Protein AF-A0A7R9QGA0-F1 (afdb_monomer_lite)

Foldseek 3Di:
DPCQQALQSPVDHWQFLLVLLQVLQVLVVQAQDQPVPPPGDPVSRDHHDPVSSVVSLVVNLVCPLQTTPRFRHFLSVLCSCAPPRVSDPDPVSSVRSVVCQCVAFDDLQAGFRGALRCPPEPLDPDSGHDPVNSVLCGLFGWHFLVSLVSQLVRCVVVVVVVSNVVSVCSCVVPAWAAAPVPRDTWGFRTWGDDPVCSVVCVVPRNPDDTDGDPQRRYPVNPD

Radius of gyration: 19.53 Å; chains: 1; bounding box: 53×40×61 Å

Structure (mmCIF, N/CA/C/O backbone):
data_AF-A0A7R9QGA0-F1
#
_entry.id   AF-A0A7R9QGA0-F1
#
loop_
_atom_site.group_PDB
_atom_site.id
_atom_site.type_symbol
_atom_site.label_atom_id
_atom_site.label_alt_id
_atom_site.label_comp_id
_atom_site.label_asym_id
_atom_site.label_entity_id
_atom_site.label_seq_id
_atom_site.pdbx_PDB_ins_code
_atom_site.Cartn_x
_atom_site.Cartn_y
_atom_site.Cartn_z
_atom_site.occupancy
_atom_site.B_iso_or_equiv
_atom_site.auth_seq_id
_atom_site.auth_comp_id
_atom_site.auth_asym_id
_atom_site.auth_atom_id
_atom_site.pdbx_PDB_model_num
ATOM 1 N N . MET A 1 1 ? 2.727 8.062 -2.228 1.00 88.12 1 MET A N 1
ATOM 2 C CA . MET A 1 1 ? 1.391 7.426 -2.304 1.00 88.12 1 MET A CA 1
ATOM 3 C C . MET A 1 1 ? 0.295 8.227 -1.620 1.00 88.12 1 MET A C 1
ATOM 5 O O . MET A 1 1 ? -0.632 8.617 -2.302 1.00 88.12 1 MET A O 1
ATOM 9 N N . TRP A 1 2 ? 0.375 8.502 -0.315 1.00 91.75 2 TRP A N 1
ATOM 10 C CA . TRP A 1 2 ? -0.747 9.111 0.426 1.00 91.75 2 TRP A CA 1
ATOM 11 C C . TRP A 1 2 ? -0.792 10.641 0.455 1.00 91.75 2 TRP A C 1
ATOM 13 O O . TRP A 1 2 ? -1.557 11.182 1.238 1.00 91.75 2 TRP A O 1
ATOM 23 N N . GLU A 1 3 ? 0.069 11.321 -0.307 1.00 87.81 3 GLU A N 1
ATOM 24 C CA . GLU A 1 3 ? 0.158 12.797 -0.349 1.00 87.81 3 GLU A CA 1
ATOM 25 C C . GLU A 1 3 ? 0.351 13.473 1.022 1.00 87.81 3 GLU A C 1
ATOM 27 O O . GLU A 1 3 ? -0.024 14.618 1.240 1.00 87.81 3 GLU A O 1
ATOM 32 N N . ARG A 1 4 ? 0.963 12.750 1.969 1.00 85.69 4 ARG A N 1
ATOM 33 C CA . ARG A 1 4 ? 1.164 13.207 3.354 1.00 85.69 4 ARG A CA 1
ATOM 34 C C . ARG A 1 4 ? 2.624 13.296 3.793 1.00 85.69 4 ARG A C 1
ATOM 36 O O . ARG A 1 4 ? 2.904 13.663 4.925 1.00 85.69 4 ARG A O 1
ATOM 43 N N . GLY A 1 5 ? 3.576 12.937 2.929 1.00 84.56 5 GLY A N 1
ATOM 44 C CA . GLY A 1 5 ? 5.001 12.915 3.284 1.00 84.56 5 GLY A CA 1
ATOM 45 C C . GLY A 1 5 ? 5.272 11.970 4.459 1.00 84.56 5 GLY A C 1
ATOM 46 O O . GLY A 1 5 ? 5.239 10.752 4.286 1.00 84.56 5 GLY A O 1
ATOM 47 N N . SER A 1 6 ? 5.491 12.513 5.660 1.00 90.12 6 SER A N 1
ATOM 48 C CA . SER A 1 6 ? 5.715 11.757 6.902 1.00 90.12 6 SER A CA 1
ATOM 49 C C . SER A 1 6 ? 4.431 11.176 7.519 1.00 90.12 6 SER A C 1
ATOM 51 O O . SER A 1 6 ? 3.317 11.441 7.073 1.00 90.12 6 SER A O 1
ATOM 53 N N . LYS A 1 7 ? 4.561 10.353 8.567 1.00 89.31 7 LYS A N 1
ATOM 54 C CA . LYS A 1 7 ? 3.419 9.870 9.373 1.00 89.31 7 LYS A CA 1
ATOM 55 C C . LYS A 1 7 ? 2.589 11.007 9.987 1.00 89.31 7 LYS A C 1
ATOM 57 O O . LYS A 1 7 ? 1.396 10.840 10.213 1.00 89.31 7 LYS A O 1
ATOM 62 N N . TYR A 1 8 ? 3.228 12.139 10.262 1.00 89.06 8 TYR A N 1
ATOM 63 C CA . TYR A 1 8 ? 2.625 13.284 10.939 1.00 89.06 8 TYR A CA 1
ATOM 64 C C . TYR A 1 8 ? 2.068 14.326 9.966 1.00 89.06 8 TYR A C 1
ATOM 66 O O . TYR A 1 8 ? 1.372 15.238 10.392 1.00 89.06 8 TYR A O 1
ATOM 74 N N . ASN A 1 9 ? 2.369 14.210 8.669 1.00 88.06 9 ASN A N 1
ATOM 75 C CA . ASN A 1 9 ? 1.959 15.171 7.648 1.00 88.06 9 ASN A CA 1
ATOM 76 C C . ASN A 1 9 ? 2.284 16.636 7.999 1.00 88.06 9 ASN A C 1
ATOM 78 O O . ASN A 1 9 ? 1.441 17.527 7.943 1.00 88.06 9 ASN A O 1
ATOM 82 N N . THR A 1 10 ? 3.534 16.886 8.387 1.00 86.38 10 THR A N 1
ATOM 83 C CA . THR A 1 10 ? 4.041 18.216 8.774 1.00 86.38 10 THR A CA 1
ATOM 84 C C . THR A 1 10 ? 4.521 19.056 7.586 1.00 86.38 10 THR A C 1
ATOM 86 O O . THR A 1 10 ? 5.144 20.093 7.787 1.00 86.38 10 THR A O 1
ATOM 89 N N . GLY A 1 11 ? 4.308 18.596 6.349 1.00 83.56 11 GLY A N 1
ATOM 90 C CA . GLY A 1 11 ? 4.856 19.221 5.138 1.00 83.56 11 GLY A CA 1
ATOM 91 C C . GLY A 1 11 ? 6.348 18.953 4.902 1.00 83.56 11 GLY A C 1
ATOM 92 O O . GLY A 1 11 ? 6.895 19.382 3.892 1.00 83.56 11 GLY A O 1
ATOM 93 N N . THR A 1 12 ? 7.018 18.219 5.796 1.00 84.75 12 THR A N 1
ATOM 94 C CA . THR A 1 12 ? 8.415 17.808 5.610 1.00 84.75 12 THR A CA 1
ATOM 95 C C . THR A 1 12 ? 8.482 16.588 4.684 1.00 84.75 12 THR A C 1
ATOM 97 O O . THR A 1 12 ? 7.866 15.563 5.007 1.00 84.75 12 THR A O 1
ATOM 100 N N . PRO A 1 13 ? 9.223 16.656 3.561 1.00 86.00 13 PRO A N 1
ATOM 101 C CA . PRO A 1 13 ? 9.437 15.503 2.697 1.00 86.00 13 PRO A CA 1
ATOM 102 C C . PRO A 1 13 ? 10.131 14.366 3.447 1.00 86.00 13 PRO A C 1
ATOM 104 O O . PRO A 1 13 ? 10.998 14.592 4.291 1.00 86.00 13 PRO A O 1
ATOM 107 N N . GLU A 1 14 ? 9.766 13.133 3.116 1.00 91.25 14 GLU A N 1
ATOM 108 C CA . GLU A 1 14 ? 10.361 11.933 3.690 1.00 91.25 14 GLU A CA 1
ATOM 109 C C . GLU A 1 14 ? 10.714 10.956 2.569 1.00 91.25 14 GLU A C 1
ATOM 111 O O . GLU A 1 14 ? 10.009 10.859 1.565 1.00 91.25 14 GLU A O 1
ATOM 116 N N . ILE A 1 15 ? 11.806 10.215 2.749 1.00 93.56 15 ILE A N 1
ATOM 117 C CA . ILE A 1 15 ? 12.160 9.131 1.843 1.00 93.56 15 ILE A CA 1
ATOM 118 C C . ILE A 1 15 ? 11.232 7.940 2.106 1.00 93.56 15 ILE A C 1
ATOM 120 O O . ILE A 1 15 ? 11.265 7.324 3.173 1.00 93.56 15 ILE A O 1
ATOM 124 N N . ASN A 1 16 ? 10.412 7.628 1.106 1.00 96.12 16 ASN A N 1
ATOM 125 C CA . ASN A 1 16 ? 9.446 6.540 1.120 1.00 96.12 16 ASN A CA 1
ATOM 126 C C . ASN A 1 16 ? 9.904 5.412 0.192 1.00 96.12 16 ASN A C 1
ATOM 128 O O . ASN A 1 16 ? 10.151 5.647 -0.993 1.00 96.12 16 ASN A O 1
ATOM 132 N N . ALA A 1 17 ? 9.970 4.188 0.714 1.00 97.56 17 ALA A N 1
ATOM 133 C CA . ALA A 1 17 ? 10.292 2.997 -0.060 1.00 97.56 17 ALA A CA 1
ATOM 134 C C . ALA A 1 17 ? 9.290 2.799 -1.203 1.00 97.56 17 ALA A C 1
ATOM 136 O O . ALA A 1 17 ? 9.712 2.523 -2.322 1.00 97.56 17 ALA A O 1
ATOM 137 N N . SER A 1 18 ? 7.993 3.034 -0.966 1.00 97.06 18 SER A N 1
ATOM 138 C CA . SER A 1 18 ? 6.983 2.975 -2.028 1.00 97.06 18 SER A CA 1
ATOM 139 C C . SER A 1 18 ? 7.277 3.925 -3.198 1.00 97.06 18 SER A C 1
ATOM 141 O O . SER A 1 18 ? 7.248 3.506 -4.355 1.00 97.06 18 SER A O 1
ATOM 143 N N . SER A 1 19 ? 7.643 5.180 -2.913 1.00 96.31 19 SER A N 1
ATOM 144 C CA . SER A 1 19 ? 7.980 6.180 -3.935 1.00 96.31 19 SER A CA 1
ATOM 145 C C . SER A 1 19 ? 9.269 5.833 -4.688 1.00 96.31 19 SER A C 1
ATOM 147 O O . SER A 1 19 ? 9.293 5.895 -5.917 1.00 96.31 19 SER A O 1
ATOM 149 N N . ILE A 1 20 ? 10.332 5.438 -3.974 1.00 97.12 20 ILE A N 1
ATOM 150 C CA . ILE A 1 20 ? 11.609 5.064 -4.604 1.00 97.12 20 ILE A CA 1
ATOM 151 C C . ILE A 1 20 ? 11.446 3.800 -5.445 1.00 97.12 20 ILE A C 1
ATOM 153 O O . ILE A 1 20 ? 11.935 3.760 -6.569 1.00 97.12 20 ILE A O 1
ATOM 157 N N . GLY A 1 21 ? 10.745 2.784 -4.940 1.00 97.69 21 GLY A N 1
ATOM 158 C CA . GLY A 1 21 ? 10.526 1.539 -5.668 1.00 97.69 21 GLY A CA 1
ATOM 159 C C . GLY A 1 21 ? 9.726 1.753 -6.954 1.00 97.69 21 GLY A C 1
ATOM 160 O O . GLY A 1 21 ? 10.096 1.216 -7.998 1.00 97.69 21 GLY A O 1
ATOM 161 N N . MET A 1 22 ? 8.688 2.597 -6.926 1.00 97.50 22 MET A N 1
ATOM 162 C CA . MET A 1 22 ? 7.948 2.972 -8.140 1.00 97.50 22 MET A CA 1
ATOM 163 C C . MET A 1 22 ? 8.832 3.723 -9.140 1.00 97.50 22 MET A C 1
ATOM 165 O O . MET A 1 22 ? 8.844 3.370 -10.316 1.00 97.50 22 MET A O 1
ATOM 169 N N . ALA A 1 23 ? 9.617 4.704 -8.681 1.00 96.62 23 ALA A N 1
ATOM 170 C CA . ALA A 1 23 ? 10.544 5.434 -9.544 1.00 96.62 23 ALA A CA 1
ATOM 171 C C . ALA A 1 23 ? 11.606 4.504 -10.154 1.00 96.62 23 ALA A C 1
ATOM 173 O O . ALA A 1 23 ? 11.835 4.542 -11.358 1.00 96.62 23 ALA A O 1
ATOM 174 N N . LYS A 1 24 ? 12.199 3.612 -9.349 1.00 97.25 24 LYS A N 1
ATOM 175 C CA . LYS A 1 24 ? 13.145 2.577 -9.794 1.00 97.25 24 LYS A CA 1
ATOM 176 C C . LYS A 1 24 ? 12.538 1.695 -10.885 1.00 97.25 24 LYS A C 1
ATOM 178 O O . LYS A 1 24 ? 13.179 1.478 -11.905 1.00 97.25 24 LYS A O 1
ATOM 183 N N . SER A 1 25 ? 11.296 1.253 -10.704 1.00 97.44 25 SER A N 1
ATOM 184 C CA . SER A 1 25 ? 10.595 0.405 -11.679 1.00 97.44 25 SER A CA 1
ATOM 185 C C . SER A 1 25 ? 10.263 1.157 -12.971 1.00 97.44 25 SER A C 1
ATOM 187 O O . SER A 1 25 ? 10.382 0.606 -14.059 1.00 97.44 25 SER A O 1
ATOM 189 N N . ALA A 1 26 ? 9.891 2.438 -12.875 1.00 96.69 26 ALA A N 1
ATOM 190 C CA . ALA A 1 26 ? 9.648 3.282 -14.044 1.00 96.69 26 ALA A CA 1
ATOM 191 C C . ALA A 1 26 ? 10.933 3.521 -14.855 1.00 96.69 26 ALA A C 1
ATOM 193 O O . ALA A 1 26 ? 10.907 3.448 -16.081 1.00 96.69 26 ALA A O 1
ATOM 194 N N . LEU A 1 27 ? 12.057 3.752 -14.167 1.00 96.31 27 LEU A N 1
ATOM 195 C CA . LEU A 1 27 ? 13.385 3.843 -14.774 1.00 96.31 27 LEU A CA 1
ATOM 196 C C . LEU A 1 27 ? 13.766 2.545 -15.504 1.00 96.31 27 LEU A C 1
ATOM 198 O O . LEU A 1 27 ? 14.284 2.601 -16.614 1.00 96.31 27 LEU A O 1
ATOM 202 N N . GLU A 1 28 ? 13.474 1.379 -14.922 1.00 95.06 28 GLU A N 1
ATOM 203 C CA . GLU A 1 28 ? 13.684 0.088 -15.594 1.00 95.06 28 GLU A CA 1
ATOM 204 C C . GLU A 1 28 ? 12.806 -0.070 -16.832 1.00 95.06 28 GLU A C 1
ATOM 206 O O . GLU A 1 28 ? 13.300 -0.461 -17.885 1.00 95.06 28 GLU A O 1
ATOM 211 N N . ALA A 1 29 ? 11.516 0.250 -16.718 1.00 95.25 29 ALA A N 1
ATOM 212 C CA . ALA A 1 29 ? 10.546 0.040 -17.786 1.00 95.25 29 ALA A CA 1
ATOM 213 C C . ALA A 1 29 ? 10.775 0.953 -19.000 1.00 95.25 29 ALA A C 1
ATOM 215 O O . ALA A 1 29 ? 10.520 0.548 -20.132 1.00 95.25 29 ALA A O 1
ATOM 216 N N . ILE A 1 30 ? 11.226 2.191 -18.776 1.00 95.12 30 ILE A N 1
ATOM 217 C CA . ILE A 1 30 ? 11.417 3.171 -19.853 1.00 95.12 30 ILE A CA 1
ATOM 218 C C . ILE A 1 30 ? 12.774 3.033 -20.552 1.00 95.12 30 ILE A C 1
ATOM 220 O O . ILE A 1 30 ? 12.939 3.527 -21.666 1.00 95.12 30 ILE A O 1
ATOM 224 N N . ASN A 1 31 ? 13.749 2.374 -19.922 1.00 95.75 31 ASN A N 1
ATOM 225 C CA . ASN A 1 31 ? 15.079 2.221 -20.493 1.00 95.75 31 ASN A CA 1
ATOM 226 C C . ASN A 1 31 ? 15.041 1.341 -21.753 1.00 95.75 31 ASN A C 1
ATOM 228 O O . ASN A 1 31 ? 14.639 0.182 -21.707 1.00 95.75 31 ASN A O 1
ATOM 232 N N . GLY A 1 32 ? 15.478 1.893 -22.884 1.00 94.25 32 GLY A N 1
ATOM 233 C CA . GLY A 1 32 ? 15.385 1.246 -24.192 1.00 94.25 32 GLY A CA 1
ATOM 234 C C . GLY A 1 32 ? 14.006 1.362 -24.851 1.00 94.25 32 GLY A C 1
ATOM 235 O O . GLY A 1 32 ? 13.803 0.798 -25.926 1.00 94.25 32 GLY A O 1
ATOM 236 N N . CYS A 1 33 ? 13.060 2.098 -24.255 1.00 94.50 33 CYS A N 1
ATOM 237 C CA . CYS A 1 33 ? 11.747 2.327 -24.849 1.00 94.50 33 CYS A CA 1
ATOM 238 C C . CYS A 1 33 ? 11.852 3.311 -26.023 1.00 94.50 33 CYS A C 1
ATOM 240 O O . CYS A 1 33 ? 12.280 4.456 -25.852 1.00 94.50 33 CYS A O 1
ATOM 242 N N . ASN A 1 34 ? 11.442 2.867 -27.215 1.00 94.56 34 ASN A N 1
ATOM 243 C CA . ASN A 1 34 ? 11.319 3.722 -28.391 1.00 94.56 34 ASN A CA 1
ATOM 244 C C . ASN A 1 34 ? 9.913 4.332 -28.454 1.00 94.56 34 ASN A C 1
ATOM 246 O O . ASN A 1 34 ? 8.936 3.624 -28.706 1.00 94.56 34 ASN A O 1
ATOM 250 N N . LEU A 1 35 ? 9.823 5.653 -28.285 1.00 93.50 35 LEU A N 1
ATOM 251 C CA . LEU A 1 35 ? 8.553 6.384 -28.194 1.00 93.50 35 LEU A CA 1
ATOM 252 C C . LEU A 1 35 ? 7.659 6.264 -29.438 1.00 93.50 35 LEU A C 1
ATOM 254 O O . LEU A 1 35 ? 6.447 6.439 -29.335 1.00 93.50 35 LEU A O 1
ATOM 258 N N . PHE A 1 36 ? 8.237 5.957 -30.603 1.00 94.31 36 PHE A N 1
ATOM 259 C CA . PHE A 1 36 ? 7.499 5.795 -31.862 1.00 94.31 36 PHE A CA 1
ATOM 260 C C . PHE A 1 36 ? 7.504 4.349 -32.381 1.00 94.31 36 PHE A C 1
ATOM 262 O O . PHE A 1 36 ? 7.140 4.107 -33.536 1.00 94.31 36 PHE A O 1
ATOM 269 N N . GLY A 1 37 ? 7.911 3.383 -31.547 1.00 91.06 37 GLY A N 1
ATOM 270 C CA . GLY A 1 37 ? 7.979 1.968 -31.912 1.00 91.06 37 GLY A CA 1
ATOM 271 C C . GLY A 1 37 ? 8.804 1.742 -33.181 1.00 91.06 37 GLY A C 1
ATOM 272 O O . GLY A 1 37 ? 9.899 2.280 -33.325 1.00 91.06 37 GLY A O 1
ATOM 273 N N . GLU A 1 38 ? 8.251 0.988 -34.130 1.00 88.31 38 GLU A N 1
ATOM 274 C CA . GLU A 1 38 ? 8.907 0.657 -35.406 1.00 88.31 38 GLU A CA 1
ATOM 275 C C . GLU A 1 38 ? 9.193 1.875 -36.298 1.00 88.31 38 GLU A C 1
ATOM 277 O O . GLU A 1 38 ? 10.069 1.819 -37.156 1.00 88.31 38 GLU A O 1
ATOM 282 N N . LYS A 1 39 ? 8.470 2.987 -36.106 1.00 91.88 39 LYS A N 1
ATOM 283 C CA . LYS A 1 39 ? 8.666 4.229 -36.874 1.00 91.88 39 LYS A CA 1
ATOM 284 C C . LYS A 1 39 ? 9.686 5.169 -36.232 1.00 91.88 39 LYS A C 1
ATOM 286 O O . LYS A 1 39 ? 9.964 6.233 -36.784 1.00 91.88 39 LYS A O 1
ATOM 291 N N . GLY A 1 40 ? 10.188 4.823 -35.050 1.00 89.94 40 GLY A N 1
ATOM 292 C CA . GLY A 1 40 ? 11.150 5.636 -34.326 1.00 89.94 40 GLY A CA 1
ATOM 293 C C . GLY A 1 40 ? 12.575 5.450 -34.820 1.00 89.94 40 GLY A C 1
ATOM 294 O O . GLY A 1 40 ? 12.928 4.436 -35.414 1.00 89.94 40 GLY A O 1
ATOM 295 N N . ALA A 1 41 ? 13.409 6.432 -34.515 1.00 91.81 41 ALA A N 1
ATOM 296 C CA . ALA A 1 41 ? 14.832 6.411 -34.812 1.00 91.81 41 ALA A CA 1
ATOM 297 C C . ALA A 1 41 ? 15.645 6.317 -33.514 1.00 91.81 41 ALA A C 1
ATOM 299 O O . ALA A 1 41 ? 15.097 6.342 -32.414 1.00 91.81 41 ALA A O 1
ATOM 300 N N . SER A 1 42 ? 16.972 6.240 -33.615 1.00 90.88 42 SER A N 1
ATOM 301 C CA . SER A 1 42 ? 17.846 6.127 -32.437 1.00 90.88 42 SER A CA 1
ATOM 302 C C . SER A 1 42 ? 17.668 7.273 -31.429 1.00 90.88 42 SER A C 1
ATOM 304 O O . SER A 1 42 ? 17.795 7.052 -30.230 1.00 90.88 42 SER A O 1
ATOM 306 N N . TRP A 1 43 ? 17.315 8.478 -31.888 1.00 91.12 43 TRP A N 1
ATOM 307 C CA . TRP A 1 43 ? 17.082 9.644 -31.026 1.00 91.12 43 TRP A CA 1
ATOM 308 C C . TRP A 1 43 ? 15.714 9.658 -30.328 1.00 91.12 43 TRP A C 1
ATOM 310 O O . TRP A 1 43 ? 15.481 10.523 -29.489 1.00 91.12 43 TRP A O 1
ATOM 320 N N . SER A 1 44 ? 14.801 8.737 -30.660 1.00 94.56 44 SER A N 1
ATOM 321 C CA . SER A 1 44 ? 13.517 8.578 -29.959 1.00 94.56 44 SER A CA 1
ATOM 322 C C . SER A 1 44 ? 13.531 7.465 -28.910 1.00 94.56 44 SER A C 1
ATOM 324 O O . SER A 1 44 ? 12.480 7.136 -28.357 1.00 94.56 44 SER A O 1
ATOM 326 N N . VAL A 1 45 ? 14.704 6.883 -28.641 1.00 95.19 45 VAL A N 1
ATOM 327 C CA . VAL A 1 45 ? 14.908 5.887 -27.587 1.00 95.19 45 VAL A CA 1
ATOM 328 C C . VAL A 1 45 ? 15.290 6.590 -26.291 1.00 95.19 45 VAL A C 1
ATOM 330 O O . VAL A 1 45 ? 16.241 7.371 -26.253 1.00 95.19 45 VAL A O 1
ATOM 333 N N . ILE A 1 46 ? 14.559 6.299 -25.216 1.00 95.50 46 ILE A N 1
ATOM 334 C CA . ILE A 1 46 ? 14.898 6.798 -23.884 1.00 95.50 46 ILE A CA 1
ATOM 335 C C . ILE A 1 46 ? 15.942 5.875 -23.262 1.00 95.50 46 ILE A C 1
ATOM 337 O O . ILE A 1 46 ? 15.712 4.678 -23.103 1.00 95.50 46 ILE A O 1
ATOM 341 N N . TYR A 1 47 ? 17.073 6.452 -22.864 1.00 95.25 47 TYR A N 1
ATOM 342 C CA . TYR A 1 47 ? 18.084 5.779 -22.058 1.00 95.25 47 TYR A CA 1
ATOM 343 C C . TYR A 1 47 ? 18.121 6.389 -20.668 1.00 95.25 47 TYR A C 1
ATOM 345 O O . TYR A 1 47 ? 18.046 7.608 -20.502 1.00 95.25 47 TYR A O 1
ATOM 353 N N . VAL A 1 48 ? 18.225 5.523 -19.670 1.00 95.69 48 VAL A N 1
ATOM 354 C CA . VAL A 1 48 ? 18.246 5.917 -18.266 1.00 95.69 48 VAL A CA 1
ATOM 355 C C . VAL A 1 48 ? 19.669 5.891 -17.722 1.00 95.69 48 VAL A C 1
ATOM 357 O O . VAL A 1 48 ? 20.465 5.021 -18.068 1.00 95.69 48 VAL A O 1
ATOM 360 N N . ASP A 1 49 ? 19.964 6.832 -16.824 1.00 95.69 49 ASP A N 1
ATOM 361 C CA . ASP A 1 49 ? 21.178 6.819 -16.014 1.00 95.69 49 ASP A CA 1
ATOM 362 C C . ASP A 1 49 ? 21.208 5.581 -15.095 1.00 95.69 49 ASP A C 1
ATOM 364 O O . ASP A 1 49 ? 20.430 5.453 -14.141 1.00 95.69 49 ASP A O 1
ATOM 368 N N . ILE A 1 50 ? 22.135 4.671 -15.394 1.00 93.81 50 ILE A N 1
ATOM 369 C CA . ILE A 1 50 ? 22.334 3.415 -14.666 1.00 93.81 50 ILE A CA 1
ATOM 370 C C . ILE A 1 50 ? 22.726 3.688 -13.207 1.00 93.81 50 ILE A C 1
ATOM 372 O O . ILE A 1 50 ? 22.306 2.950 -12.312 1.00 93.81 50 ILE A O 1
ATOM 376 N N . ASP A 1 51 ? 23.447 4.776 -12.928 1.00 95.44 51 ASP A N 1
ATOM 377 C CA . ASP A 1 51 ? 23.843 5.125 -11.565 1.00 95.44 51 ASP A CA 1
ATOM 378 C C . ASP A 1 51 ? 22.642 5.616 -10.748 1.00 95.44 51 ASP A C 1
ATOM 380 O O . ASP A 1 51 ? 22.518 5.317 -9.556 1.00 95.44 51 ASP A O 1
ATOM 384 N N . ALA A 1 52 ? 21.709 6.345 -11.368 1.00 93.25 52 ALA A N 1
ATOM 385 C CA . ALA A 1 52 ? 20.447 6.716 -10.728 1.00 93.25 52 ALA A CA 1
ATOM 386 C C . ALA A 1 52 ? 19.590 5.481 -10.404 1.00 93.25 52 ALA A C 1
ATOM 388 O O . ALA A 1 52 ? 19.070 5.364 -9.290 1.00 93.25 52 ALA A O 1
ATOM 389 N N . HIS A 1 53 ? 19.487 4.534 -11.340 1.00 95.06 53 HIS A N 1
ATOM 390 C CA . HIS A 1 53 ? 18.789 3.265 -11.124 1.00 95.06 53 HIS A CA 1
ATOM 391 C C . HIS A 1 53 ? 19.411 2.447 -9.982 1.00 95.06 53 HIS A C 1
ATOM 393 O O . HIS A 1 53 ? 18.705 2.057 -9.046 1.00 95.06 53 HIS A O 1
ATOM 399 N N . SER A 1 54 ? 20.732 2.259 -10.009 1.00 95.44 54 SER A N 1
ATOM 400 C CA . SER A 1 54 ? 21.476 1.476 -9.017 1.00 95.44 54 SER A CA 1
ATOM 401 C C . SER A 1 54 ? 21.373 2.075 -7.608 1.00 95.44 54 SER A C 1
ATOM 403 O O . SER A 1 54 ? 21.113 1.361 -6.631 1.00 95.44 54 SER A O 1
ATOM 405 N N . ARG A 1 55 ? 21.476 3.408 -7.488 1.00 96.62 55 ARG A N 1
ATOM 406 C CA . ARG A 1 55 ? 21.252 4.118 -6.216 1.00 96.62 55 ARG A CA 1
ATOM 407 C C . ARG A 1 55 ? 19.835 3.909 -5.686 1.00 96.62 55 ARG A C 1
ATOM 409 O O . ARG A 1 55 ? 19.678 3.567 -4.514 1.00 96.62 55 ARG A O 1
ATOM 416 N N . ASN 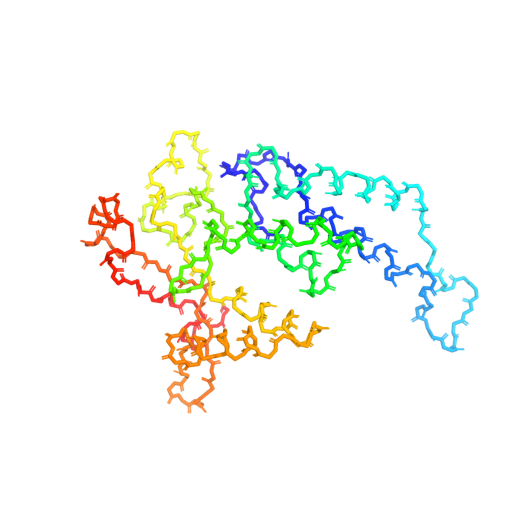A 1 56 ? 18.814 4.065 -6.532 1.00 96.88 56 ASN A N 1
ATOM 417 C CA . ASN A 1 56 ? 17.421 3.866 -6.126 1.00 96.88 56 ASN A CA 1
ATOM 418 C C . ASN A 1 56 ? 17.157 2.426 -5.679 1.00 96.88 56 ASN A C 1
ATOM 420 O O . ASN A 1 56 ? 16.508 2.222 -4.654 1.00 96.88 56 ASN A O 1
ATOM 424 N N . ARG A 1 57 ? 17.701 1.433 -6.395 1.00 96.94 57 ARG A N 1
ATOM 425 C CA . ARG A 1 57 ? 17.621 0.023 -5.997 1.00 96.94 57 ARG A CA 1
ATOM 426 C C . ARG A 1 57 ? 18.231 -0.198 -4.614 1.00 96.94 57 ARG A C 1
ATOM 428 O O . ARG A 1 57 ? 17.578 -0.777 -3.751 1.00 96.94 57 ARG A O 1
ATOM 435 N N . SER A 1 58 ? 19.441 0.312 -4.395 1.00 96.81 58 SER A N 1
ATOM 436 C CA . SER A 1 58 ? 20.183 0.127 -3.143 1.00 96.81 58 SER A CA 1
ATOM 437 C C . SER A 1 58 ? 19.443 0.735 -1.946 1.00 96.81 58 SER A C 1
ATOM 439 O O . SER A 1 58 ? 19.292 0.091 -0.907 1.00 96.81 58 SER A O 1
ATOM 441 N N . ILE A 1 59 ? 18.923 1.959 -2.099 1.00 96.81 59 ILE A N 1
ATOM 442 C CA . ILE A 1 59 ? 18.120 2.627 -1.064 1.00 96.81 59 ILE A CA 1
ATOM 443 C C . ILE A 1 59 ? 16.813 1.864 -0.815 1.00 96.81 59 ILE A C 1
ATOM 445 O O . ILE A 1 59 ? 16.453 1.634 0.337 1.00 96.81 59 ILE A O 1
ATOM 449 N N . PHE A 1 60 ? 16.109 1.458 -1.873 1.00 97.81 60 PHE A N 1
ATOM 450 C CA . PHE A 1 60 ? 14.844 0.735 -1.760 1.00 97.81 60 PHE A CA 1
ATOM 451 C C . PHE A 1 60 ? 15.003 -0.599 -1.022 1.00 97.81 60 PHE A C 1
ATOM 453 O O . PHE A 1 60 ? 14.291 -0.846 -0.049 1.00 97.81 60 PHE A O 1
ATOM 460 N N . GLU A 1 61 ? 15.966 -1.427 -1.430 1.00 96.44 61 GLU A N 1
ATOM 461 C CA . GLU A 1 61 ? 16.225 -2.731 -0.810 1.00 96.44 61 GLU A CA 1
ATOM 462 C C . GLU A 1 61 ? 16.693 -2.586 0.648 1.00 96.44 61 GLU A C 1
ATOM 464 O O . GLU A 1 61 ? 16.287 -3.378 1.494 1.00 96.44 61 GLU A O 1
ATOM 469 N N . THR A 1 62 ? 17.448 -1.527 0.975 1.00 96.44 62 THR A N 1
ATOM 470 C CA . THR A 1 62 ? 17.850 -1.209 2.361 1.00 96.44 62 THR A CA 1
ATOM 471 C C . THR A 1 62 ? 16.665 -0.791 3.236 1.00 96.44 62 THR A C 1
ATOM 473 O O . THR A 1 62 ? 16.669 -1.013 4.449 1.00 96.44 62 THR A O 1
ATOM 476 N N . LEU A 1 63 ? 15.647 -0.148 2.656 1.00 97.00 63 LEU A N 1
ATOM 477 C CA . LEU A 1 63 ? 14.464 0.254 3.408 1.00 97.00 63 LEU A CA 1
ATOM 478 C C . LEU A 1 63 ? 13.559 -0.934 3.722 1.00 97.00 63 LEU A C 1
ATOM 480 O O . LEU A 1 63 ? 13.007 -0.974 4.819 1.00 97.00 63 LEU A O 1
ATOM 484 N N . LEU A 1 64 ? 13.395 -1.893 2.810 1.00 97.56 64 LEU A N 1
ATOM 485 C CA . LEU A 1 64 ? 12.482 -3.017 3.015 1.00 97.56 64 LEU A CA 1
ATOM 486 C C . LEU A 1 64 ? 12.838 -3.843 4.269 1.00 97.56 64 LEU A C 1
ATOM 488 O O . LEU A 1 64 ? 14.009 -4.074 4.557 1.00 97.56 64 LEU A O 1
ATOM 492 N N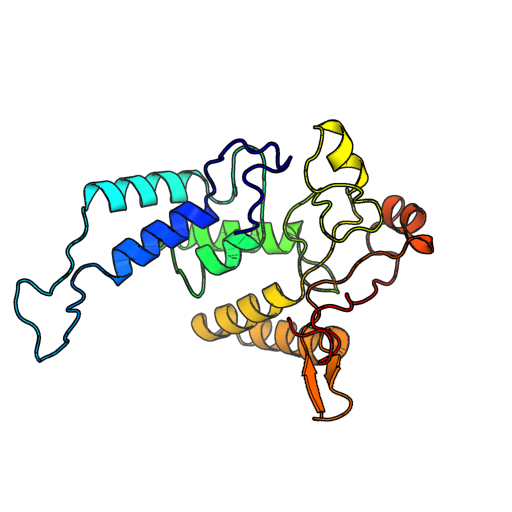 . PRO A 1 65 ? 11.838 -4.313 5.044 1.00 96.69 65 PRO A N 1
ATOM 493 C CA . PRO A 1 65 ? 10.388 -4.220 4.825 1.00 96.69 65 PRO A CA 1
ATOM 494 C C . PRO A 1 65 ? 9.753 -2.968 5.472 1.00 96.69 65 PRO A C 1
ATOM 496 O O . PRO A 1 65 ? 8.600 -3.001 5.922 1.00 96.69 65 PRO A O 1
ATOM 499 N N . ARG A 1 66 ? 10.531 -1.894 5.646 1.00 96.81 66 ARG A N 1
ATOM 500 C CA . ARG A 1 66 ? 10.086 -0.616 6.201 1.00 96.81 66 ARG A CA 1
ATOM 501 C C . ARG A 1 66 ? 9.682 0.357 5.100 1.00 96.81 66 ARG A C 1
ATOM 503 O O . ARG A 1 66 ? 10.314 0.406 4.054 1.00 96.81 66 ARG A O 1
ATOM 510 N N . GLU A 1 67 ? 8.651 1.159 5.360 1.00 96.44 67 GLU A N 1
ATOM 511 C CA . GLU A 1 67 ? 8.224 2.189 4.408 1.00 96.44 67 GLU A CA 1
ATOM 512 C C . GLU A 1 67 ? 9.092 3.450 4.494 1.00 96.44 67 GLU A C 1
ATOM 514 O O . GLU A 1 67 ? 9.513 3.982 3.473 1.00 96.44 67 GLU A O 1
ATOM 519 N N . SER A 1 68 ? 9.359 3.961 5.697 1.00 94.88 68 SER A N 1
ATOM 520 C CA . SER A 1 68 ? 10.155 5.181 5.882 1.00 94.88 68 SER A CA 1
ATOM 521 C C . SER A 1 68 ? 10.675 5.327 7.314 1.00 94.88 68 SER A C 1
ATOM 523 O O . SER A 1 68 ? 10.459 4.458 8.160 1.00 94.88 68 SER A O 1
ATOM 525 N N . SER A 1 69 ? 11.358 6.435 7.626 1.00 92.56 69 SER A N 1
ATOM 526 C CA . SER A 1 69 ? 11.791 6.738 8.999 1.00 92.56 69 SER A CA 1
ATOM 527 C C . SER A 1 69 ? 10.637 6.784 10.004 1.00 92.56 69 SER A C 1
ATOM 529 O O . SER A 1 69 ? 10.772 6.256 11.106 1.00 92.56 69 SER A O 1
ATOM 531 N N . SER A 1 70 ? 9.501 7.374 9.629 1.00 90.44 70 SER A N 1
ATOM 532 C CA . SER A 1 70 ? 8.336 7.556 10.500 1.00 90.44 70 SER A CA 1
ATOM 533 C C . SER A 1 70 ? 7.270 6.464 10.345 1.00 90.44 70 SER A C 1
ATOM 535 O O . SER A 1 70 ? 6.463 6.267 11.260 1.00 90.44 70 SER A O 1
ATOM 537 N N . LYS A 1 71 ? 7.262 5.721 9.227 1.00 90.81 71 LYS A N 1
ATOM 538 C CA . LYS A 1 71 ? 6.311 4.630 8.959 1.00 90.81 71 LYS A CA 1
ATOM 539 C C . LYS A 1 71 ? 7.013 3.274 8.961 1.00 90.81 71 LYS A C 1
ATOM 541 O O . LYS A 1 71 ? 7.813 2.966 8.083 1.00 90.81 71 LYS A O 1
ATOM 546 N N . ASN A 1 72 ? 6.680 2.432 9.943 1.00 90.88 72 ASN A N 1
ATOM 547 C CA . ASN A 1 72 ? 7.300 1.112 10.072 1.00 90.88 72 ASN A CA 1
ATOM 548 C C . ASN A 1 72 ? 6.863 0.145 8.959 1.00 90.88 72 ASN A C 1
ATOM 550 O O . ASN A 1 72 ? 7.703 -0.442 8.303 1.00 90.88 72 ASN A O 1
ATOM 554 N N . THR A 1 73 ? 5.567 -0.030 8.723 1.00 95.81 73 THR A N 1
ATOM 555 C CA . THR A 1 73 ? 5.047 -0.812 7.591 1.00 95.81 73 THR A CA 1
ATOM 556 C C . THR A 1 73 ? 3.835 -0.090 7.044 1.00 95.81 73 THR A C 1
ATOM 558 O O . THR A 1 73 ? 3.056 0.464 7.823 1.00 95.81 73 THR A O 1
ATOM 561 N N . ASP A 1 74 ? 3.716 -0.090 5.723 1.00 97.69 74 ASP A N 1
ATOM 562 C CA . ASP A 1 74 ? 2.645 0.554 4.977 1.00 97.69 74 ASP A CA 1
ATOM 563 C C . ASP A 1 74 ? 2.151 -0.405 3.891 1.00 97.69 74 ASP A C 1
ATOM 565 O O . ASP A 1 74 ? 2.946 -1.126 3.284 1.00 97.69 74 ASP A O 1
ATOM 569 N N . SER A 1 75 ? 0.845 -0.429 3.652 1.00 98.06 75 SER A N 1
ATOM 570 C CA . SER A 1 75 ? 0.232 -1.224 2.592 1.00 98.06 75 SER A CA 1
ATOM 571 C C . SER A 1 75 ? 0.628 -0.724 1.200 1.00 98.06 75 SER A C 1
ATOM 573 O O . SER A 1 75 ? 0.589 -1.507 0.253 1.00 98.06 75 SER A O 1
ATOM 575 N N . SER A 1 76 ? 1.090 0.527 1.062 1.00 97.38 76 SER A N 1
ATOM 576 C CA . SER A 1 76 ? 1.666 1.070 -0.178 1.00 97.38 76 SER A CA 1
ATOM 577 C C . SER A 1 76 ? 2.843 0.251 -0.711 1.00 97.38 76 SER A C 1
ATOM 579 O O . SER A 1 76 ? 3.075 0.248 -1.916 1.00 97.38 76 SER A O 1
ATOM 581 N N . LEU A 1 77 ? 3.546 -0.483 0.156 1.00 98.25 77 LEU A N 1
ATOM 582 C CA . LEU A 1 77 ? 4.630 -1.378 -0.234 1.00 98.25 77 LEU A CA 1
ATOM 583 C C . LEU A 1 77 ? 4.143 -2.543 -1.103 1.00 98.25 77 LEU A C 1
ATOM 585 O O . LEU A 1 77 ? 4.920 -3.052 -1.903 1.00 98.25 77 LEU A O 1
ATOM 589 N N . LEU A 1 78 ? 2.879 -2.967 -0.979 1.00 98.12 78 LEU A N 1
ATOM 590 C CA . LEU A 1 78 ? 2.336 -4.095 -1.737 1.00 98.12 78 LEU A CA 1
ATOM 591 C C . LEU A 1 78 ? 2.343 -3.846 -3.259 1.00 98.12 78 LEU A C 1
ATOM 593 O O . LEU A 1 78 ? 2.959 -4.649 -3.960 1.00 98.12 78 LEU A O 1
ATOM 597 N N . PRO A 1 79 ? 1.742 -2.759 -3.791 1.00 97.88 79 PRO A N 1
ATOM 598 C CA . PRO A 1 79 ? 1.848 -2.443 -5.216 1.00 97.88 79 PRO A CA 1
ATOM 599 C C . PRO A 1 79 ? 3.265 -2.055 -5.657 1.00 97.88 79 PRO A C 1
ATOM 601 O O . PRO A 1 79 ? 3.549 -2.045 -6.850 1.00 97.88 79 PRO A O 1
ATOM 604 N N . THR A 1 80 ? 4.165 -1.742 -4.718 1.00 98.19 80 THR A N 1
ATOM 605 C CA . THR A 1 80 ? 5.576 -1.476 -5.021 1.00 98.19 80 THR A CA 1
ATOM 606 C C . THR A 1 80 ? 6.374 -2.766 -5.235 1.00 98.19 80 THR A C 1
ATOM 608 O O . THR A 1 80 ? 7.126 -2.865 -6.200 1.00 98.19 80 THR A O 1
ATOM 611 N N . ILE A 1 81 ? 6.239 -3.766 -4.356 1.00 98.12 81 ILE A N 1
ATOM 612 C CA . ILE A 1 81 ? 6.963 -5.047 -4.488 1.00 98.12 81 ILE A CA 1
ATOM 613 C C . ILE A 1 81 ? 6.282 -6.018 -5.463 1.00 98.12 81 ILE A C 1
ATOM 615 O O . ILE A 1 81 ? 6.918 -6.960 -5.927 1.00 98.12 81 ILE A O 1
ATOM 619 N N . SER A 1 82 ? 4.993 -5.817 -5.741 1.00 97.81 82 SER A N 1
ATOM 620 C CA . SER A 1 82 ? 4.180 -6.620 -6.659 1.00 97.81 82 SER A CA 1
ATOM 621 C C . SER A 1 82 ? 3.645 -5.748 -7.799 1.00 97.81 82 SER A C 1
ATOM 623 O O . SER A 1 82 ? 4.207 -4.693 -8.087 1.00 97.81 82 SER A O 1
ATOM 625 N N . TRP A 1 83 ? 2.575 -6.180 -8.465 1.00 97.00 83 TRP A N 1
ATOM 626 C CA . TRP A 1 83 ? 1.922 -5.402 -9.507 1.00 97.00 83 TRP A CA 1
ATOM 627 C C . TRP A 1 83 ? 1.414 -4.056 -8.955 1.00 97.00 83 TRP A C 1
ATOM 629 O O . TRP A 1 83 ? 0.738 -4.047 -7.920 1.00 97.00 83 TRP A O 1
ATOM 639 N N . PRO A 1 84 ? 1.671 -2.932 -9.650 1.00 96.56 84 PRO A N 1
ATOM 640 C CA . PRO A 1 84 ? 2.243 -2.849 -10.999 1.00 96.56 84 PRO A CA 1
ATOM 641 C C . PRO A 1 84 ? 3.770 -2.704 -11.067 1.00 96.56 84 PRO A C 1
ATOM 643 O O . PRO A 1 84 ? 4.319 -2.789 -12.160 1.00 96.56 84 PRO A O 1
ATOM 646 N N . SER A 1 85 ? 4.460 -2.437 -9.957 1.00 97.56 85 SER A N 1
ATOM 647 C CA . SER A 1 85 ? 5.849 -1.966 -10.012 1.00 97.56 85 SER A CA 1
ATOM 648 C C . SER A 1 85 ? 6.896 -3.074 -10.082 1.00 97.56 85 SER A C 1
ATOM 650 O O . SER A 1 85 ? 7.864 -2.926 -10.814 1.00 97.56 85 SER A O 1
ATOM 652 N N . PHE A 1 86 ? 6.728 -4.180 -9.353 1.00 97.12 86 PHE A N 1
ATOM 653 C CA . PHE A 1 86 ? 7.729 -5.258 -9.278 1.00 97.12 86 PHE A CA 1
ATOM 654 C C . PHE A 1 86 ? 9.140 -4.756 -8.903 1.00 97.12 86 PHE A C 1
ATOM 656 O O . PHE A 1 86 ? 10.154 -5.234 -9.409 1.00 97.12 86 PHE A O 1
ATOM 663 N N . ALA A 1 87 ? 9.213 -3.786 -7.987 1.00 97.62 87 ALA A N 1
ATOM 664 C CA . ALA A 1 87 ? 10.424 -3.012 -7.731 1.00 97.62 87 ALA A CA 1
ATOM 665 C C . ALA A 1 87 ? 11.585 -3.812 -7.118 1.00 97.62 87 ALA A C 1
ATOM 667 O O . ALA A 1 87 ? 12.730 -3.366 -7.180 1.00 97.62 87 ALA A O 1
ATOM 668 N N . THR A 1 88 ? 11.328 -4.974 -6.513 1.00 96.19 88 THR A N 1
ATOM 669 C CA . THR A 1 88 ? 12.378 -5.864 -5.997 1.00 96.19 88 THR A CA 1
ATOM 670 C C . THR A 1 88 ? 12.396 -7.173 -6.777 1.00 96.19 88 THR A C 1
ATOM 672 O O . THR A 1 88 ? 11.350 -7.763 -7.046 1.00 96.19 88 THR A O 1
ATOM 675 N N . HIS A 1 89 ? 13.599 -7.638 -7.106 1.00 93.38 89 HIS A N 1
ATOM 676 C CA . HIS A 1 89 ? 13.830 -8.970 -7.674 1.00 93.38 89 HIS A CA 1
ATOM 677 C C . HIS A 1 89 ? 14.326 -9.964 -6.615 1.00 93.38 89 HIS A C 1
ATOM 679 O O . HIS A 1 89 ? 14.499 -11.146 -6.906 1.00 93.38 89 HIS A O 1
ATOM 685 N N . ASP A 1 90 ? 14.545 -9.498 -5.383 1.00 97.12 90 ASP A N 1
ATOM 686 C CA . ASP A 1 90 ? 14.927 -10.344 -4.263 1.00 97.12 90 ASP A CA 1
ATOM 687 C C . ASP A 1 90 ? 13.673 -11.000 -3.667 1.00 97.12 90 ASP A C 1
ATOM 689 O O . ASP A 1 90 ? 12.783 -10.356 -3.099 1.00 97.12 90 ASP A O 1
ATOM 693 N N . THR A 1 91 ? 13.607 -12.322 -3.807 1.00 96.62 91 THR A N 1
ATOM 694 C CA . THR A 1 91 ? 12.475 -13.127 -3.336 1.00 96.62 91 THR A CA 1
ATOM 695 C C . THR A 1 91 ? 12.308 -13.106 -1.816 1.00 96.62 91 THR A C 1
ATOM 697 O O . THR A 1 91 ? 11.171 -13.152 -1.339 1.00 96.62 91 THR A O 1
ATOM 700 N N . LEU A 1 92 ? 13.400 -12.983 -1.054 1.00 97.88 92 LEU A N 1
ATOM 701 C CA . LEU A 1 92 ? 13.381 -12.919 0.403 1.00 97.88 92 LEU A CA 1
ATOM 702 C C . LEU A 1 92 ? 12.865 -11.557 0.871 1.00 97.88 92 LEU A C 1
ATOM 704 O O . LEU A 1 92 ? 11.985 -11.504 1.733 1.00 97.88 92 LEU A O 1
ATOM 708 N N . LEU A 1 93 ? 13.345 -10.460 0.274 1.00 97.81 93 LEU A N 1
ATOM 709 C CA . LEU A 1 93 ? 12.825 -9.119 0.571 1.00 97.81 93 LEU A CA 1
ATOM 710 C C . LEU A 1 93 ? 11.340 -9.008 0.222 1.00 97.81 93 LEU A C 1
ATOM 712 O O . LEU A 1 93 ? 10.561 -8.492 1.029 1.00 97.81 93 LEU A O 1
ATOM 716 N N . TYR A 1 94 ? 10.929 -9.541 -0.932 1.00 98.38 94 TYR A N 1
ATOM 717 C CA . TYR A 1 94 ? 9.520 -9.624 -1.309 1.00 98.38 94 TYR A CA 1
ATOM 718 C C . TYR A 1 94 ? 8.705 -10.385 -0.249 1.00 98.38 94 TYR A C 1
ATOM 720 O O . TYR A 1 94 ? 7.700 -9.867 0.246 1.00 98.38 94 TYR A O 1
ATOM 728 N N . ALA A 1 95 ? 9.133 -11.599 0.119 1.00 98.12 95 ALA A N 1
ATOM 729 C CA . ALA A 1 95 ? 8.379 -12.469 1.019 1.00 98.12 95 ALA A CA 1
ATOM 730 C C . ALA A 1 95 ? 8.250 -11.852 2.416 1.00 98.12 95 ALA A C 1
ATOM 732 O O . ALA A 1 95 ? 7.141 -11.745 2.940 1.00 98.12 95 ALA A O 1
ATOM 733 N N . ASN A 1 96 ? 9.358 -11.354 2.970 1.00 98.31 96 ASN A N 1
ATOM 734 C CA . ASN A 1 96 ? 9.388 -10.703 4.279 1.00 98.31 96 ASN A CA 1
ATOM 735 C C . ASN A 1 96 ? 8.532 -9.433 4.309 1.00 98.31 96 ASN A C 1
ATOM 737 O O . ASN A 1 96 ? 7.841 -9.167 5.294 1.00 98.31 96 ASN A O 1
ATOM 741 N N . THR A 1 97 ? 8.552 -8.645 3.232 1.00 98.56 97 THR A N 1
ATOM 742 C CA . THR A 1 97 ? 7.744 -7.423 3.141 1.00 98.56 97 THR A CA 1
ATOM 743 C C . THR A 1 97 ? 6.259 -7.755 3.077 1.00 98.56 97 THR A C 1
ATOM 745 O O . THR A 1 97 ? 5.477 -7.208 3.857 1.00 98.56 97 THR A O 1
ATOM 748 N N . LYS A 1 98 ? 5.865 -8.690 2.206 1.00 98.50 98 LYS A N 1
ATOM 749 C CA . LYS A 1 98 ? 4.472 -9.127 2.078 1.00 98.50 98 LYS A CA 1
ATOM 750 C C . LYS A 1 98 ? 3.940 -9.738 3.376 1.00 98.50 98 LYS A C 1
ATOM 752 O O . LYS A 1 98 ? 2.848 -9.366 3.804 1.00 98.50 98 LYS A O 1
ATOM 757 N N . ASP A 1 99 ? 4.707 -10.618 4.021 1.00 98.38 99 ASP A N 1
ATOM 758 C CA . ASP A 1 99 ? 4.323 -11.219 5.304 1.00 98.38 99 ASP A CA 1
ATOM 759 C C . ASP A 1 99 ? 4.120 -10.147 6.380 1.00 98.38 99 ASP A C 1
ATOM 761 O O . ASP A 1 99 ? 3.086 -10.114 7.048 1.00 98.38 99 ASP A O 1
ATOM 765 N N . LYS A 1 100 ? 5.043 -9.182 6.481 1.00 98.44 100 LYS A N 1
ATOM 766 C CA . LYS A 1 100 ? 4.931 -8.082 7.445 1.00 98.44 100 LYS A CA 1
ATOM 767 C C . LYS A 1 100 ? 3.686 -7.223 7.205 1.00 98.44 100 LYS A C 1
ATOM 769 O O . LYS A 1 100 ? 3.030 -6.854 8.180 1.00 98.44 100 LYS A O 1
ATOM 774 N N . ILE A 1 101 ? 3.331 -6.928 5.950 1.00 98.56 101 ILE A N 1
ATOM 775 C CA . ILE A 1 101 ? 2.089 -6.211 5.598 1.00 98.56 101 ILE A CA 1
ATOM 776 C C . ILE A 1 101 ? 0.870 -7.019 6.050 1.00 98.56 101 ILE A C 1
ATOM 778 O O . ILE A 1 101 ? 0.032 -6.500 6.786 1.00 98.56 101 ILE A O 1
ATOM 782 N N . ILE A 1 102 ? 0.788 -8.297 5.664 1.00 98.31 102 ILE A N 1
ATOM 783 C CA . ILE A 1 102 ? -0.345 -9.171 6.000 1.00 98.31 102 ILE A CA 1
ATOM 784 C C . ILE A 1 102 ? -0.497 -9.305 7.514 1.00 98.31 102 ILE A C 1
ATOM 786 O O . ILE A 1 102 ? -1.583 -9.086 8.041 1.00 98.31 102 ILE A O 1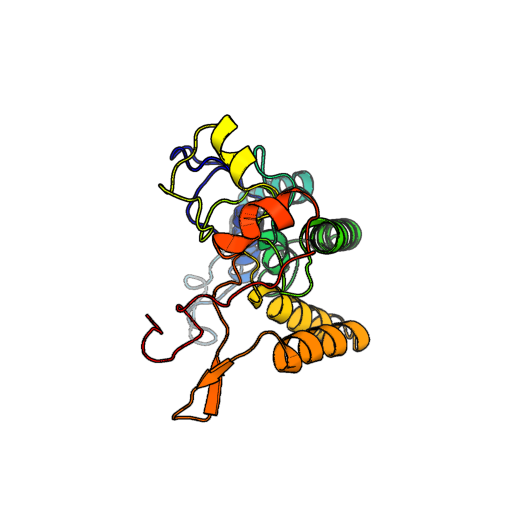
ATOM 790 N N . LYS A 1 103 ? 0.590 -9.590 8.229 1.00 97.88 103 LYS A N 1
ATOM 791 C CA . LYS A 1 103 ? 0.581 -9.789 9.679 1.00 97.88 103 LYS A CA 1
ATOM 792 C C . LYS A 1 103 ? 0.200 -8.532 10.460 1.00 97.88 103 LYS A C 1
ATOM 794 O O . LYS A 1 103 ? -0.369 -8.640 11.542 1.00 97.88 103 LYS A O 1
ATOM 799 N N . ARG A 1 104 ? 0.570 -7.342 9.972 1.00 97.44 104 ARG A N 1
ATOM 800 C CA . ARG A 1 104 ? 0.412 -6.087 10.729 1.00 97.44 104 ARG A CA 1
ATOM 801 C C . ARG A 1 104 ? -0.807 -5.267 10.335 1.00 97.44 104 ARG A C 1
ATOM 803 O O . ARG A 1 104 ? -1.294 -4.520 11.178 1.00 97.44 104 ARG A O 1
ATOM 810 N N . LEU A 1 105 ? -1.247 -5.345 9.080 1.00 98.06 105 LEU A N 1
ATOM 811 C CA . LEU A 1 105 ? -2.219 -4.402 8.520 1.00 98.06 105 LEU A CA 1
ATOM 812 C C . LEU A 1 105 ? -3.524 -5.056 8.060 1.00 98.06 105 LEU A C 1
ATOM 814 O O . LEU A 1 105 ? -4.509 -4.334 7.905 1.00 98.06 105 LEU A O 1
ATOM 818 N N . LYS A 1 106 ? -3.561 -6.380 7.856 1.00 97.75 106 LYS A N 1
ATOM 819 C CA . LYS A 1 106 ? -4.777 -7.091 7.439 1.00 97.75 106 LYS A CA 1
ATOM 820 C C . LYS A 1 106 ? -5.836 -7.067 8.541 1.00 97.75 106 LYS A C 1
ATOM 822 O O . LYS A 1 106 ? -5.539 -7.300 9.709 1.00 97.75 106 LYS A O 1
ATOM 827 N N . THR A 1 107 ? -7.085 -6.873 8.143 1.00 96.62 107 THR A N 1
ATOM 828 C CA . THR A 1 107 ? -8.281 -7.030 8.974 1.00 96.62 107 THR A CA 1
ATOM 829 C C . THR A 1 107 ? -9.369 -7.762 8.167 1.00 96.62 107 THR A C 1
ATOM 831 O O . THR A 1 107 ? -9.190 -7.995 6.966 1.00 96.62 107 THR A O 1
ATOM 834 N N . PRO A 1 108 ? -10.515 -8.117 8.776 1.00 95.56 108 PRO A N 1
ATOM 835 C CA . PRO A 1 108 ? -11.664 -8.641 8.035 1.00 95.56 108 PRO A CA 1
ATOM 836 C C . PRO A 1 108 ? -12.225 -7.678 6.974 1.00 95.56 108 PRO A C 1
ATOM 838 O O . PRO A 1 108 ? -12.880 -8.126 6.046 1.00 95.56 108 PRO A O 1
ATOM 841 N N . TYR A 1 109 ? -11.936 -6.373 7.063 1.00 96.69 109 TYR A N 1
ATOM 842 C CA . TYR A 1 109 ? -12.452 -5.353 6.139 1.00 96.69 109 TYR A CA 1
ATOM 843 C C . TYR A 1 109 ? -11.458 -4.946 5.031 1.00 96.69 109 TYR A C 1
ATOM 845 O O . TYR A 1 109 ? -11.717 -4.010 4.276 1.00 96.69 109 TYR A O 1
ATOM 853 N N . GLY A 1 110 ? -10.293 -5.599 4.948 1.00 97.38 110 GLY A N 1
ATOM 854 C CA . GLY A 1 110 ? -9.206 -5.230 4.034 1.00 97.38 110 GLY A CA 1
ATOM 855 C C . GLY A 1 110 ? -7.906 -4.925 4.774 1.00 97.38 110 GLY A C 1
ATOM 856 O O . GLY A 1 110 ? -7.487 -5.704 5.628 1.00 97.38 110 GLY A O 1
ATOM 857 N N . PHE A 1 111 ? -7.238 -3.816 4.441 1.00 98.44 111 PHE A N 1
ATOM 858 C CA . PHE A 1 111 ? -5.950 -3.454 5.044 1.00 98.44 111 PHE A CA 1
ATOM 859 C C . PHE A 1 111 ? -5.918 -2.019 5.562 1.00 98.44 111 PHE A C 1
ATOM 861 O O . PHE A 1 111 ? -6.330 -1.091 4.872 1.00 98.44 111 PHE A O 1
ATOM 868 N N . LYS A 1 112 ? -5.357 -1.809 6.753 1.00 98.19 112 LYS A N 1
ATOM 869 C CA . LYS A 1 112 ? -4.957 -0.465 7.201 1.00 98.19 112 LYS A CA 1
ATOM 870 C C . LYS A 1 112 ? -3.880 0.074 6.253 1.00 98.19 112 LYS A C 1
ATOM 872 O O . LYS A 1 112 ? -3.051 -0.703 5.779 1.00 98.19 112 LYS A O 1
ATOM 877 N N . ARG A 1 113 ? -3.827 1.385 5.997 1.00 97.38 113 ARG A N 1
ATOM 878 C CA . ARG A 1 113 ? -2.701 1.952 5.224 1.00 97.38 113 ARG A CA 1
ATOM 879 C C . ARG A 1 113 ? -1.402 1.809 6.003 1.00 97.38 113 ARG A C 1
ATOM 881 O O . ARG A 1 113 ? -0.481 1.165 5.531 1.00 97.38 113 ARG A O 1
ATOM 888 N N . PHE A 1 114 ? -1.368 2.314 7.231 1.00 96.88 114 PHE A N 1
ATOM 889 C CA . PHE A 1 114 ? -0.290 2.103 8.197 1.00 96.88 114 PHE A CA 1
ATOM 890 C C . PHE A 1 114 ? -0.834 2.281 9.623 1.00 96.88 114 PHE A C 1
ATOM 892 O O . PHE A 1 114 ? -1.937 2.779 9.825 1.00 96.88 114 PHE A O 1
ATOM 899 N N . ILE A 1 115 ? -0.069 1.853 10.628 1.00 96.00 115 ILE A N 1
ATOM 900 C CA . ILE A 1 115 ? -0.480 1.943 12.040 1.00 96.00 115 ILE A CA 1
ATOM 901 C C . ILE A 1 115 ? -0.487 3.405 12.509 1.00 96.00 115 ILE A C 1
ATOM 903 O O . ILE A 1 115 ? 0.499 4.127 12.295 1.00 96.00 115 ILE A O 1
ATOM 907 N N . ARG A 1 116 ? -1.535 3.788 13.252 1.00 95.31 116 ARG A N 1
ATOM 908 C CA . ARG A 1 116 ? -1.839 5.151 13.728 1.00 95.31 116 ARG A CA 1
ATOM 909 C C . ARG A 1 116 ? -2.057 6.155 12.600 1.00 95.31 116 ARG A C 1
ATOM 911 O O . ARG A 1 116 ? -1.620 7.303 12.678 1.00 95.31 116 ARG A O 1
ATOM 918 N N . ASP A 1 117 ? -2.672 5.689 11.529 1.00 95.81 117 ASP A N 1
ATOM 919 C CA . ASP A 1 117 ? -3.160 6.539 10.460 1.00 95.81 117 ASP A CA 1
ATOM 920 C C . ASP A 1 117 ? -4.527 7.116 10.836 1.00 95.81 117 ASP A C 1
ATOM 922 O O . ASP A 1 117 ? -5.480 6.371 11.061 1.00 95.81 117 ASP A O 1
ATOM 926 N N . GLY A 1 118 ? -4.615 8.443 10.917 1.00 95.44 118 GLY A N 1
ATOM 927 C CA . GLY A 1 118 ? -5.853 9.122 11.280 1.00 95.44 118 GLY A CA 1
ATOM 928 C C . GLY A 1 118 ? -6.826 9.311 10.132 1.00 95.44 118 GLY A C 1
ATOM 929 O O . GLY A 1 118 ? -7.976 9.652 10.391 1.00 95.44 118 GLY A O 1
ATOM 930 N N . TYR A 1 119 ? -6.421 9.104 8.876 1.00 95.56 119 TYR A N 1
ATOM 931 C CA . TYR A 1 119 ? -7.257 9.612 7.794 1.00 95.56 119 TYR A CA 1
ATOM 932 C C . TYR A 1 119 ? -8.549 8.851 7.550 1.00 95.56 119 TYR A C 1
ATOM 934 O O . TYR A 1 119 ? -8.571 7.620 7.483 1.00 95.56 119 TYR A O 1
ATOM 942 N N . GLY A 1 120 ? -9.627 9.630 7.454 1.00 94.75 120 GLY A N 1
ATOM 943 C CA . GLY A 1 120 ? -11.000 9.137 7.390 1.00 94.75 120 GLY A CA 1
ATOM 944 C C . GLY A 1 120 ? -11.565 8.670 8.734 1.00 94.75 120 GLY A C 1
ATOM 945 O O . GLY A 1 120 ? -12.727 8.278 8.792 1.00 94.75 120 GLY A O 1
ATOM 946 N N . THR A 1 121 ? -10.775 8.675 9.816 1.00 96.69 121 THR A N 1
ATOM 947 C CA . THR A 1 121 ? -11.308 8.335 11.143 1.00 96.69 121 THR A CA 1
ATOM 948 C C . THR A 1 121 ? -12.192 9.470 11.648 1.00 96.69 121 THR A C 1
ATOM 950 O O . THR A 1 121 ? -11.910 10.641 11.406 1.00 96.69 121 THR A O 1
ATOM 953 N N . VAL A 1 122 ? -13.225 9.145 12.424 1.00 96.31 122 VAL A N 1
ATOM 954 C CA . VAL A 1 122 ? -14.146 10.151 12.991 1.00 96.31 122 VAL A CA 1
ATOM 955 C C . VAL A 1 122 ? -13.478 11.099 13.996 1.00 96.31 122 VAL A C 1
ATOM 957 O O . VAL A 1 122 ? -14.047 12.127 14.343 1.00 96.31 122 VAL A O 1
ATOM 960 N N . LEU A 1 123 ? -12.271 10.762 14.469 1.00 95.06 123 LEU A N 1
ATOM 961 C CA . LEU A 1 123 ? -11.469 11.606 15.359 1.00 95.06 123 LEU A CA 1
ATOM 962 C C . LEU A 1 123 ? -10.510 12.535 14.599 1.00 95.06 123 LEU A C 1
ATOM 964 O O . LEU A 1 123 ? -9.822 13.346 15.222 1.00 95.06 123 LEU A O 1
ATOM 968 N N . GLU A 1 124 ? -10.404 12.409 13.275 1.00 94.12 124 GLU A N 1
ATOM 969 C CA . GLU A 1 124 ? -9.561 13.289 12.474 1.00 94.12 124 GLU A CA 1
ATOM 970 C C . GLU A 1 124 ? -10.222 14.658 12.313 1.00 94.12 124 GLU A C 1
ATOM 972 O O . GLU A 1 124 ? -11.187 14.823 11.576 1.00 94.12 124 GLU A O 1
ATOM 977 N N . SER A 1 125 ? -9.662 15.669 12.978 1.00 89.19 125 SER A N 1
ATOM 978 C CA . SER A 1 125 ? -10.109 17.060 12.841 1.00 89.19 125 SER A CA 1
ATOM 979 C C . SER A 1 125 ? -9.342 17.847 11.776 1.00 89.19 125 SER A C 1
ATOM 981 O O . SER A 1 125 ? -9.844 18.837 11.249 1.00 89.19 125 SER A O 1
ATOM 983 N N . ARG A 1 126 ? -8.107 17.437 11.470 1.00 86.31 126 ARG A N 1
ATOM 984 C CA . ARG A 1 126 ? -7.210 18.088 10.506 1.00 86.31 126 ARG A CA 1
ATOM 985 C C . ARG A 1 126 ? -6.242 17.077 9.903 1.00 86.31 126 ARG A C 1
ATOM 987 O O . ARG A 1 126 ? -5.961 16.047 10.507 1.00 86.31 126 ARG A O 1
ATOM 994 N N . GLY A 1 127 ? -5.688 17.396 8.736 1.00 84.50 127 GLY A N 1
ATOM 995 C CA . GLY A 1 127 ? -4.790 16.492 8.013 1.00 84.50 127 GLY A CA 1
ATOM 996 C C . GLY A 1 127 ? -3.347 16.445 8.524 1.00 84.50 127 GLY A C 1
ATOM 997 O O . GLY A 1 127 ? -2.619 15.539 8.127 1.00 84.50 127 GLY A O 1
ATOM 998 N N . ASN A 1 128 ? -2.920 17.395 9.360 1.00 88.25 128 ASN A N 1
ATOM 999 C CA . ASN A 1 128 ? -1.571 17.504 9.921 1.00 88.25 128 ASN A CA 1
ATOM 1000 C C . ASN A 1 128 ? -1.570 17.249 11.435 1.00 88.25 128 ASN A C 1
ATOM 1002 O O . ASN A 1 128 ? -2.337 17.844 12.190 1.00 88.25 128 ASN A O 1
ATOM 1006 N N . TYR A 1 129 ? -0.684 16.374 11.897 1.00 88.44 129 TYR A N 1
ATOM 1007 C CA . TYR A 1 129 ? -0.697 15.858 13.262 1.00 88.44 129 TYR A CA 1
ATOM 1008 C C . TYR A 1 129 ? 0.521 16.308 14.060 1.00 88.44 129 TYR A C 1
ATOM 1010 O O . TYR A 1 129 ? 1.649 16.342 13.570 1.00 88.44 129 TYR A O 1
ATOM 1018 N N . ARG A 1 130 ? 0.307 16.558 15.349 1.00 84.50 130 ARG A N 1
ATOM 1019 C CA . ARG A 1 130 ? 1.366 16.551 16.359 1.00 84.50 130 ARG A CA 1
ATOM 1020 C C . ARG A 1 130 ? 1.750 15.105 16.674 1.00 84.50 130 ARG A C 1
ATOM 1022 O O . ARG A 1 130 ? 0.944 14.188 16.516 1.00 84.50 130 ARG A O 1
ATOM 1029 N N . ASN A 1 131 ? 2.966 14.895 17.177 1.00 75.06 131 ASN A N 1
ATOM 1030 C CA . ASN A 1 131 ? 3.487 13.550 17.457 1.00 75.06 131 ASN A CA 1
ATOM 1031 C C . ASN A 1 131 ? 2.545 12.711 18.340 1.00 75.06 131 ASN A C 1
ATOM 1033 O O . ASN A 1 131 ? 2.324 11.527 18.077 1.00 75.06 131 ASN A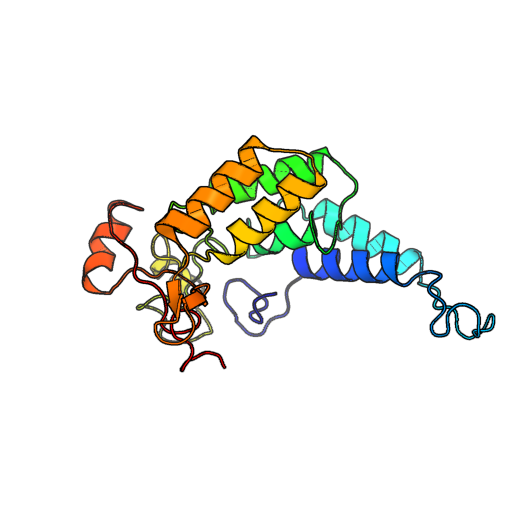 O 1
ATOM 1037 N N . GLU A 1 132 ? 1.956 13.334 19.358 1.00 82.69 132 GLU A N 1
ATOM 1038 C CA . GLU A 1 132 ? 1.072 12.673 20.321 1.00 82.69 132 GLU A CA 1
ATOM 1039 C C . GLU A 1 132 ? -0.324 12.388 19.759 1.00 82.69 132 GLU A C 1
ATOM 1041 O O . GLU A 1 132 ? -0.937 11.395 20.144 1.00 82.69 132 GLU A O 1
ATOM 1046 N N . GLU A 1 133 ? -0.786 13.184 18.788 1.00 87.62 133 GLU A N 1
ATOM 1047 C CA . GLU A 1 133 ? -2.139 13.069 18.227 1.00 87.62 133 GLU A CA 1
ATOM 1048 C C . GLU A 1 133 ? -2.340 11.739 17.502 1.00 87.62 133 GLU A C 1
ATOM 1050 O O . GLU A 1 133 ? -3.414 11.149 17.574 1.00 87.62 133 GLU A O 1
ATOM 1055 N N . THR A 1 134 ? -1.285 11.205 16.877 1.00 91.69 134 THR A N 1
ATOM 1056 C CA . THR A 1 134 ? -1.379 9.934 16.144 1.00 91.69 134 THR A CA 1
ATOM 1057 C C . THR A 1 134 ? -1.759 8.751 17.038 1.00 91.69 134 THR A C 1
ATOM 1059 O O . THR A 1 134 ? -2.363 7.791 16.564 1.00 91.69 134 THR A O 1
ATOM 1062 N N . LYS A 1 135 ? -1.467 8.810 18.346 1.00 92.81 135 LYS A N 1
ATOM 1063 C CA . LYS A 1 135 ? -1.872 7.760 19.293 1.00 92.81 135 LYS A CA 1
ATOM 1064 C C . LYS A 1 135 ? -3.392 7.650 19.420 1.00 92.81 135 LYS A C 1
ATOM 1066 O O . LYS A 1 135 ? -3.888 6.563 19.683 1.00 92.81 135 LYS A O 1
ATOM 1071 N N . HIS A 1 136 ? -4.142 8.731 19.189 1.00 93.69 136 HIS A N 1
ATOM 1072 C CA . HIS A 1 136 ? -5.604 8.695 19.264 1.00 93.69 136 HIS A CA 1
ATOM 1073 C C . HIS A 1 136 ? -6.249 7.847 18.164 1.00 93.69 136 HIS A C 1
ATOM 1075 O O . HIS A 1 136 ? -7.385 7.407 18.353 1.00 93.69 136 HIS A O 1
ATOM 1081 N N . PHE A 1 137 ? -5.529 7.608 17.063 1.00 95.75 137 PHE A N 1
ATOM 1082 C CA . PHE A 1 137 ? -5.978 6.806 15.924 1.00 95.75 137 PHE A CA 1
ATOM 1083 C C . PHE A 1 137 ? -5.576 5.333 16.023 1.00 95.75 137 PHE A C 1
ATOM 1085 O O . PHE A 1 137 ? -5.974 4.533 15.181 1.00 95.75 137 PHE A O 1
ATOM 1092 N N . GLU A 1 138 ? -4.768 4.962 17.019 1.00 95.38 138 GLU A N 1
ATOM 1093 C CA . GLU A 1 138 ? -4.375 3.570 17.221 1.00 95.38 138 GLU A CA 1
ATOM 1094 C C . GLU A 1 138 ? -5.621 2.690 17.390 1.00 95.38 138 GLU A C 1
ATOM 1096 O O . GLU A 1 138 ? -6.545 3.041 18.124 1.00 95.38 138 GLU A O 1
ATOM 1101 N N . ASN A 1 139 ? -5.638 1.562 16.678 1.00 96.06 139 ASN A N 1
ATOM 1102 C CA . ASN A 1 139 ? -6.711 0.561 16.619 1.00 96.06 139 ASN A CA 1
ATOM 1103 C C . ASN A 1 139 ? -7.983 0.973 15.861 1.00 96.06 139 ASN A C 1
ATOM 1105 O O . ASN A 1 139 ? -8.663 0.100 15.324 1.00 96.06 139 ASN A O 1
ATOM 1109 N N . ILE A 1 140 ? -8.252 2.268 15.703 1.00 97.69 140 ILE A N 1
ATOM 1110 C CA . ILE A 1 140 ? -9.425 2.773 14.973 1.00 97.69 140 ILE A CA 1
ATOM 1111 C C . ILE A 1 140 ? -9.118 3.189 13.526 1.00 97.69 140 ILE A C 1
ATOM 1113 O O . ILE A 1 140 ? -9.977 3.769 12.866 1.00 97.69 140 ILE A O 1
ATOM 1117 N N . GLU A 1 141 ? -7.913 2.907 13.017 1.00 97.62 141 GLU A N 1
ATOM 1118 C CA . GLU A 1 141 ? -7.496 3.322 11.672 1.00 97.62 141 GLU A CA 1
ATOM 1119 C C . GLU A 1 141 ? -8.459 2.794 10.605 1.00 97.62 141 GLU A C 1
ATOM 1121 O O . GLU A 1 141 ? -8.893 1.639 10.673 1.00 97.62 141 GLU A O 1
ATOM 1126 N N . CYS A 1 142 ? -8.751 3.600 9.585 1.00 97.94 142 CYS A N 1
ATOM 1127 C CA . CYS A 1 142 ? -9.580 3.167 8.465 1.00 97.94 142 CYS A CA 1
ATOM 1128 C C . CYS A 1 142 ? -8.936 2.010 7.690 1.00 97.94 142 CYS A C 1
ATOM 1130 O O . CYS A 1 142 ? -7.714 1.932 7.523 1.00 97.94 142 CYS A O 1
ATOM 1132 N N . VAL A 1 143 ? -9.779 1.114 7.185 1.00 98.06 143 VAL A N 1
ATOM 1133 C CA . VAL A 1 143 ? -9.362 -0.111 6.497 1.00 98.06 143 VAL A CA 1
ATOM 1134 C C . VAL A 1 143 ? -9.797 -0.058 5.039 1.00 98.06 143 VAL A C 1
ATOM 1136 O O . VAL A 1 143 ? -10.939 0.253 4.740 1.00 98.06 143 VAL A O 1
ATOM 1139 N N . TRP A 1 144 ? -8.891 -0.378 4.126 1.00 98.25 144 TRP A N 1
ATOM 1140 C CA . TRP A 1 144 ? -9.050 -0.173 2.694 1.00 98.25 144 TRP A CA 1
ATOM 1141 C C . TRP A 1 144 ? -9.203 -1.521 1.975 1.00 98.25 144 TRP A C 1
ATOM 1143 O O . TRP A 1 144 ? -8.271 -2.337 2.014 1.00 98.25 144 TRP A O 1
ATOM 1153 N N . PRO A 1 145 ? -10.333 -1.770 1.287 1.00 98.06 145 PRO A N 1
ATOM 1154 C CA . PRO A 1 145 ? -10.553 -3.014 0.547 1.00 98.06 145 PRO A CA 1
ATOM 1155 C C . PRO A 1 145 ? -9.692 -3.109 -0.724 1.00 98.06 145 PRO A C 1
ATOM 1157 O O . PRO A 1 145 ? -9.422 -4.210 -1.197 1.00 98.06 145 PRO A O 1
ATOM 1160 N N . LEU A 1 146 ? -9.186 -1.982 -1.244 1.00 97.56 146 LEU A N 1
ATOM 1161 C CA . LEU A 1 146 ? -8.349 -1.920 -2.452 1.00 97.56 146 LEU A CA 1
ATOM 1162 C C . LEU A 1 146 ? -7.147 -2.882 -2.412 1.00 97.56 146 LEU A C 1
ATOM 1164 O O . LEU A 1 146 ? -6.774 -3.472 -3.424 1.00 97.56 146 LEU A O 1
ATOM 1168 N N . PHE A 1 147 ? -6.550 -3.093 -1.238 1.00 98.19 147 PHE A N 1
ATOM 1169 C CA . PHE A 1 147 ? -5.399 -3.987 -1.092 1.00 98.19 147 PHE A CA 1
ATOM 1170 C C . PHE A 1 147 ? -5.739 -5.471 -1.238 1.00 98.19 147 PHE A C 1
ATOM 1172 O O . PHE A 1 147 ? -4.864 -6.264 -1.589 1.00 98.19 147 PHE A O 1
ATOM 1179 N N . CYS A 1 148 ? -7.007 -5.854 -1.069 1.00 98.38 148 CYS A N 1
ATOM 1180 C CA . CYS A 1 148 ? -7.464 -7.181 -1.465 1.00 98.38 148 CYS A CA 1
ATOM 1181 C C . CYS A 1 148 ? -7.372 -7.354 -2.988 1.00 98.38 148 CYS A C 1
ATOM 1183 O O . CYS A 1 148 ? -6.931 -8.409 -3.434 1.00 98.38 148 CYS A O 1
ATOM 1185 N N . CYS A 1 149 ? -7.689 -6.324 -3.785 1.00 98.19 149 CYS A N 1
ATOM 1186 C CA . CYS A 1 149 ? -7.549 -6.373 -5.246 1.00 98.19 149 CYS A CA 1
ATOM 1187 C C . CYS A 1 149 ? -6.087 -6.586 -5.658 1.00 98.19 149 CYS A C 1
ATOM 1189 O O . CYS A 1 149 ? -5.800 -7.460 -6.475 1.00 98.19 149 CYS A O 1
ATOM 1191 N N . PHE A 1 150 ? -5.151 -5.863 -5.032 1.00 98.38 150 PHE A N 1
ATOM 1192 C CA . PHE A 1 150 ? -3.719 -6.080 -5.260 1.00 98.38 150 PHE A CA 1
ATOM 1193 C C . PHE A 1 150 ? -3.286 -7.513 -4.918 1.00 98.38 150 PHE A C 1
ATOM 1195 O O . PHE A 1 150 ? -2.523 -8.103 -5.675 1.00 98.38 150 PHE A O 1
ATOM 1202 N N . LEU A 1 151 ? -3.805 -8.118 -3.841 1.00 98.44 151 LEU A N 1
ATOM 1203 C CA . LEU A 1 151 ? -3.495 -9.514 -3.497 1.00 98.44 151 LEU A CA 1
ATOM 1204 C C . LEU A 1 151 ? -4.155 -10.544 -4.419 1.00 98.44 151 LEU A C 1
ATOM 1206 O O . LEU A 1 151 ? -3.595 -11.622 -4.619 1.00 98.44 151 LEU A O 1
ATOM 1210 N N . VAL A 1 152 ? -5.308 -10.233 -5.009 1.00 98.56 152 VAL A N 1
ATOM 1211 C CA . VAL A 1 152 ? -5.892 -11.061 -6.072 1.00 98.56 152 VAL A CA 1
ATOM 1212 C C . VAL A 1 152 ? -4.963 -11.075 -7.285 1.00 98.56 152 VAL A C 1
ATOM 1214 O O . VAL A 1 152 ? -4.616 -12.158 -7.754 1.00 98.56 152 VAL A O 1
ATOM 1217 N N . ILE A 1 153 ? -4.523 -9.900 -7.750 1.00 98.44 153 ILE A N 1
ATOM 1218 C CA . ILE A 1 153 ? -3.621 -9.753 -8.905 1.00 98.44 153 ILE A CA 1
ATOM 1219 C C . ILE A 1 153 ? -2.265 -10.410 -8.624 1.00 98.44 153 ILE A C 1
ATOM 1221 O O . ILE A 1 153 ? -1.778 -11.198 -9.430 1.00 98.44 153 ILE A O 1
ATOM 1225 N N . ASP A 1 154 ? -1.688 -10.155 -7.450 1.00 98.31 154 ASP A N 1
ATOM 1226 C CA . ASP A 1 154 ? -0.456 -10.795 -6.988 1.00 98.31 154 ASP A CA 1
ATOM 1227 C C . ASP A 1 154 ? -0.567 -12.326 -6.989 1.00 98.31 154 ASP A C 1
ATOM 1229 O O . ASP A 1 154 ? 0.348 -13.020 -7.431 1.00 98.31 154 ASP A O 1
ATOM 1233 N N . GLY A 1 155 ? -1.709 -12.854 -6.536 1.00 98.19 155 GLY A N 1
ATOM 1234 C CA . GLY A 1 155 ? -1.980 -14.288 -6.544 1.00 98.19 155 GLY A CA 1
ATOM 1235 C C . GLY A 1 155 ? -2.028 -14.856 -7.960 1.00 98.19 155 GLY A C 1
ATOM 1236 O O . GLY A 1 155 ? -1.469 -15.920 -8.196 1.00 98.19 155 GLY A O 1
ATOM 1237 N N . VAL A 1 156 ? -2.603 -14.120 -8.918 1.00 98.19 156 VAL A N 1
ATOM 1238 C CA . VAL A 1 156 ? -2.622 -14.515 -10.336 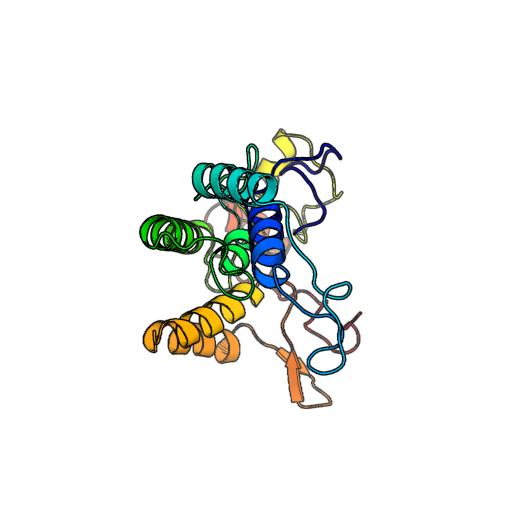1.00 98.19 156 VAL A CA 1
ATOM 1239 C C . VAL A 1 156 ? -1.207 -14.548 -10.919 1.00 98.19 156 VAL A C 1
ATOM 1241 O O . VAL A 1 156 ? -0.814 -15.572 -11.467 1.00 98.19 156 VAL A O 1
ATOM 1244 N N . PHE A 1 157 ? -0.405 -13.491 -10.743 1.00 96.56 157 PHE A N 1
ATOM 1245 C CA . PHE A 1 157 ? 0.982 -13.462 -11.241 1.00 96.56 157 PHE A CA 1
ATOM 1246 C C . PHE A 1 157 ? 1.860 -14.578 -10.658 1.00 96.56 157 PHE A C 1
ATOM 1248 O O . PHE A 1 157 ? 2.810 -15.015 -11.305 1.00 96.56 157 PHE A O 1
ATOM 1255 N N . LYS A 1 158 ? 1.561 -15.031 -9.435 1.00 95.94 158 LYS A N 1
ATOM 1256 C CA . LYS A 1 158 ? 2.323 -16.074 -8.733 1.00 95.94 158 LYS A CA 1
ATOM 1257 C C . LYS A 1 158 ? 1.675 -17.458 -8.762 1.00 95.94 158 LYS A C 1
ATOM 1259 O O . LYS A 1 158 ? 2.190 -18.357 -8.103 1.00 95.94 158 LYS A O 1
ATOM 1264 N N . ASN A 1 159 ? 0.575 -17.639 -9.497 1.00 97.88 159 ASN A N 1
ATOM 1265 C CA . ASN A 1 159 ? -0.203 -18.884 -9.539 1.00 97.88 159 ASN A CA 1
ATOM 1266 C C . ASN A 1 159 ? -0.601 -19.410 -8.139 1.00 97.88 159 ASN A C 1
ATOM 1268 O O . ASN A 1 159 ? -0.560 -20.606 -7.862 1.00 97.88 159 ASN A O 1
ATOM 1272 N N . LEU A 1 160 ? -0.975 -18.507 -7.228 1.00 98.00 160 LEU A N 1
ATOM 1273 C CA . LEU A 1 160 ? -1.406 -18.818 -5.862 1.00 98.00 160 LEU A CA 1
ATOM 1274 C C . LEU A 1 160 ? -2.936 -18.882 -5.777 1.00 98.00 160 LEU A C 1
ATOM 1276 O O . LEU A 1 160 ? -3.583 -17.970 -5.255 1.00 98.00 160 LEU A O 1
ATOM 1280 N N . GLU A 1 161 ? -3.521 -19.978 -6.259 1.00 98.12 161 GLU A N 1
ATOM 1281 C CA . GLU A 1 161 ? -4.980 -20.146 -6.357 1.00 98.12 161 GLU A CA 1
ATOM 1282 C C . GLU A 1 161 ? -5.711 -19.933 -5.022 1.00 98.12 161 GLU A C 1
ATOM 1284 O O . GLU A 1 161 ? -6.717 -19.222 -4.972 1.00 98.12 161 GLU A O 1
ATOM 1289 N N . SER A 1 162 ? -5.173 -20.466 -3.919 1.00 98.38 162 SER A N 1
ATOM 1290 C CA . SER A 1 162 ? -5.753 -20.305 -2.578 1.00 98.38 162 SER A CA 1
ATOM 1291 C C . SER A 1 162 ? -5.817 -18.841 -2.135 1.00 98.38 162 SER A C 1
ATOM 1293 O O . SER A 1 162 ? -6.812 -18.415 -1.550 1.00 98.38 162 SER A O 1
ATOM 1295 N N . GLN A 1 163 ? -4.780 -18.050 -2.441 1.00 98.12 163 GLN A N 1
ATOM 1296 C CA . GLN A 1 163 ? -4.752 -16.616 -2.141 1.00 98.12 163 GLN A CA 1
ATOM 1297 C C . GLN A 1 163 ? -5.787 -15.874 -2.987 1.00 98.12 163 GLN A C 1
ATOM 1299 O O . GLN A 1 163 ? -6.576 -15.091 -2.457 1.00 98.12 163 GLN A O 1
ATOM 1304 N N . THR A 1 164 ? -5.788 -16.130 -4.297 1.00 98.56 164 THR A N 1
ATOM 1305 C CA . THR A 1 164 ? -6.718 -15.507 -5.240 1.00 98.56 164 THR A CA 1
ATOM 1306 C C . THR A 1 164 ? -8.162 -15.785 -4.842 1.00 98.56 164 THR A C 1
ATOM 1308 O O . THR A 1 164 ? -8.958 -14.850 -4.788 1.00 98.56 164 THR A O 1
ATOM 1311 N N . LYS A 1 165 ? -8.494 -17.038 -4.513 1.00 98.50 165 LYS A N 1
ATOM 1312 C CA . LYS A 1 165 ? -9.830 -17.424 -4.051 1.00 98.50 165 LYS A CA 1
ATOM 1313 C C . LYS A 1 165 ? -10.204 -16.701 -2.761 1.00 98.50 165 LYS A C 1
ATOM 1315 O O . LYS A 1 165 ? -11.217 -16.017 -2.732 1.00 98.50 165 LYS A O 1
ATOM 1320 N N . TYR A 1 166 ? -9.349 -16.763 -1.739 1.00 98.38 166 TYR A N 1
ATOM 1321 C CA . TYR A 1 166 ? -9.615 -16.134 -0.444 1.00 98.38 166 TYR A CA 1
ATOM 1322 C C . TYR A 1 166 ? -9.940 -14.636 -0.562 1.00 98.38 166 TYR A C 1
ATOM 1324 O O . TYR A 1 166 ? -10.931 -14.169 -0.002 1.00 98.38 166 TYR A O 1
ATOM 1332 N N . TYR A 1 167 ? -9.126 -13.869 -1.297 1.00 98.44 167 TYR A N 1
ATOM 1333 C CA . TYR A 1 167 ? -9.342 -12.424 -1.418 1.00 98.44 167 TYR A CA 1
ATOM 1334 C C . TYR A 1 167 ? -10.487 -12.060 -2.368 1.00 98.44 167 TYR A C 1
ATOM 1336 O O . TYR A 1 167 ? -11.140 -11.044 -2.132 1.00 98.44 167 TYR A O 1
ATOM 1344 N N . LYS A 1 168 ? -10.778 -12.881 -3.390 1.00 98.12 168 LYS A N 1
ATOM 1345 C CA . LYS A 1 168 ? -11.999 -12.734 -4.199 1.00 98.12 168 LYS A CA 1
ATOM 1346 C C . LYS A 1 168 ? -13.243 -12.950 -3.344 1.00 98.12 168 LYS A C 1
ATOM 1348 O O . LYS A 1 168 ? -14.116 -12.089 -3.342 1.00 98.12 168 LYS A O 1
ATOM 1353 N N . ASP A 1 169 ? -13.295 -14.042 -2.588 1.00 98.25 169 ASP A N 1
ATOM 1354 C CA . ASP A 1 169 ? -14.439 -14.365 -1.734 1.00 98.25 169 ASP A CA 1
ATOM 1355 C C . ASP A 1 169 ? -14.661 -13.261 -0.693 1.00 98.25 169 ASP A C 1
ATOM 1357 O O . ASP A 1 169 ? -15.786 -12.792 -0.524 1.00 98.25 169 ASP A O 1
ATOM 1361 N N . LEU A 1 170 ? -13.587 -12.767 -0.064 1.00 97.56 170 LEU A N 1
ATOM 1362 C CA . LEU A 1 170 ? -13.661 -11.646 0.872 1.00 97.56 170 LEU A CA 1
ATOM 1363 C C . LEU A 1 170 ? -14.250 -10.385 0.217 1.00 97.56 170 LEU A C 1
ATOM 1365 O O . LEU A 1 170 ? -15.174 -9.779 0.760 1.00 97.56 170 LEU A O 1
ATOM 1369 N N . LEU A 1 171 ? -13.752 -10.011 -0.967 1.00 97.62 171 LEU A N 1
ATOM 1370 C CA . LEU A 1 171 ? -14.234 -8.845 -1.710 1.00 97.62 171 LEU A CA 1
ATOM 1371 C C . LEU A 1 171 ? -15.716 -8.968 -2.072 1.00 97.62 171 LEU A C 1
ATOM 1373 O O . LEU A 1 171 ? -16.515 -8.119 -1.681 1.00 97.62 171 LEU A O 1
ATOM 1377 N N . PHE A 1 172 ? -16.081 -10.022 -2.801 1.00 96.50 172 PHE A N 1
ATOM 1378 C CA . PHE A 1 172 ? -17.414 -10.168 -3.383 1.00 96.50 172 PHE A CA 1
ATOM 1379 C C . PHE A 1 172 ? -18.499 -10.489 -2.355 1.00 96.50 172 PHE A C 1
ATOM 1381 O O . PHE A 1 172 ? -19.654 -10.134 -2.575 1.00 96.50 172 PHE A O 1
ATOM 1388 N N . THR A 1 173 ? -18.142 -11.123 -1.236 1.00 95.12 173 THR A N 1
ATOM 1389 C CA . THR A 1 173 ? -19.120 -11.519 -0.213 1.00 95.12 173 THR A CA 1
ATOM 1390 C C . THR A 1 173 ? -19.331 -10.437 0.846 1.00 95.12 173 THR A C 1
ATOM 1392 O O . THR A 1 173 ? -20.412 -10.367 1.422 1.00 95.12 173 THR A O 1
ATOM 1395 N N . GLN A 1 174 ? -18.317 -9.609 1.139 1.00 94.69 174 GLN A N 1
ATOM 1396 C CA . GLN A 1 174 ? -18.357 -8.706 2.302 1.00 94.69 174 GLN A CA 1
ATOM 1397 C C . GLN A 1 174 ? -18.017 -7.245 1.977 1.00 94.69 174 GLN A C 1
ATOM 1399 O O . GLN A 1 174 ? -18.623 -6.329 2.541 1.00 94.69 174 GLN A O 1
ATOM 1404 N N . LEU A 1 175 ? -17.036 -6.999 1.101 1.00 96.94 175 LEU A N 1
ATOM 1405 C CA . LEU A 1 175 ? -16.421 -5.669 0.996 1.00 96.94 175 LEU A CA 1
ATOM 1406 C C . LEU A 1 175 ? -16.962 -4.805 -0.1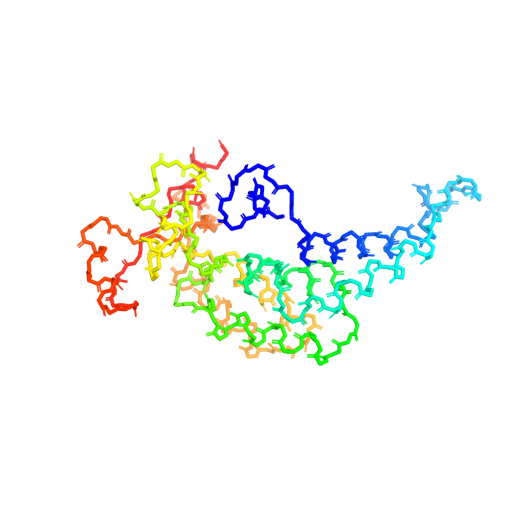40 1.00 96.94 175 LEU A C 1
ATOM 1408 O O . LEU A 1 175 ? -16.933 -3.581 -0.019 1.00 96.94 175 LEU A O 1
ATOM 1412 N N . LEU A 1 176 ? -17.430 -5.404 -1.230 1.00 96.44 176 LEU A N 1
ATOM 1413 C CA . LEU A 1 176 ? -17.993 -4.654 -2.348 1.00 96.44 176 LEU A CA 1
ATOM 1414 C C . LEU A 1 176 ? -19.427 -4.200 -2.052 1.00 96.44 176 LEU A C 1
ATOM 1416 O O . LEU A 1 176 ? -20.141 -4.755 -1.211 1.00 96.44 176 LEU A O 1
ATOM 1420 N N . ARG A 1 177 ? -19.836 -3.144 -2.746 1.00 94.75 177 ARG A N 1
ATOM 1421 C CA . ARG A 1 177 ? -21.206 -2.635 -2.792 1.00 94.75 177 ARG A CA 1
ATOM 1422 C C . ARG A 1 177 ? -21.765 -2.814 -4.196 1.00 94.75 177 ARG A C 1
ATOM 1424 O O . ARG A 1 177 ? -21.044 -3.192 -5.121 1.00 94.75 177 ARG A O 1
ATOM 1431 N N . ARG A 1 178 ? -23.068 -2.600 -4.328 1.00 93.19 178 ARG A N 1
ATOM 1432 C CA . ARG A 1 178 ? -23.786 -2.662 -5.597 1.00 93.19 178 ARG A CA 1
ATOM 1433 C C . ARG A 1 178 ? -24.386 -1.306 -5.888 1.00 93.19 178 ARG A C 1
ATOM 1435 O O . ARG A 1 178 ? -25.069 -0.763 -5.024 1.00 93.19 178 ARG A O 1
ATOM 1442 N N . ASP A 1 179 ? -24.147 -0.807 -7.090 1.00 91.00 179 ASP A N 1
ATOM 1443 C CA . ASP A 1 179 ? -24.910 0.314 -7.616 1.00 91.00 179 ASP A CA 1
ATOM 1444 C C . ASP A 1 179 ? -26.393 -0.107 -7.720 1.00 91.00 179 ASP A C 1
ATOM 1446 O O . ASP A 1 179 ? -26.684 -1.132 -8.346 1.00 91.00 179 ASP A O 1
ATOM 1450 N N . PRO A 1 180 ? -27.339 0.617 -7.095 1.00 88.38 180 PRO A N 1
ATOM 1451 C CA . PRO A 1 180 ? -28.754 0.247 -7.116 1.00 88.38 180 PRO A CA 1
ATOM 1452 C C . PRO A 1 180 ? -29.423 0.441 -8.488 1.00 88.38 180 PRO A C 1
ATOM 1454 O O . PRO A 1 180 ? -30.480 -0.138 -8.728 1.00 88.38 180 PRO A O 1
ATOM 1457 N N . ILE A 1 181 ? -28.833 1.248 -9.373 1.00 89.00 181 ILE A N 1
ATOM 1458 C CA . ILE A 1 181 ? -29.326 1.565 -10.716 1.00 89.00 181 ILE A CA 1
ATOM 1459 C C . ILE A 1 181 ? -28.709 0.615 -11.745 1.00 89.00 181 ILE A C 1
ATOM 1461 O O . ILE A 1 181 ? -29.442 -0.015 -12.507 1.00 89.00 181 ILE A O 1
ATOM 1465 N N . THR A 1 182 ? -27.376 0.509 -11.792 1.00 90.75 182 THR A N 1
ATOM 1466 C CA . THR A 1 182 ? -26.683 -0.287 -12.827 1.00 90.75 182 THR A CA 1
ATOM 1467 C C . THR A 1 182 ? -26.439 -1.734 -12.408 1.00 90.75 182 THR A C 1
ATOM 1469 O O . THR A 1 182 ? -26.293 -2.610 -13.258 1.00 90.75 182 THR A O 1
ATOM 1472 N N . GLY A 1 183 ? -26.401 -2.012 -11.101 1.00 91.12 183 GLY A N 1
ATOM 1473 C CA . GLY A 1 183 ? -26.001 -3.308 -10.552 1.00 91.12 183 GLY A CA 1
ATOM 1474 C C . GLY A 1 183 ? -24.486 -3.540 -10.539 1.00 91.12 183 GLY A C 1
ATOM 1475 O O . GLY A 1 183 ? -24.039 -4.611 -10.109 1.00 91.12 183 GLY A O 1
ATOM 1476 N N . ASP A 1 184 ? -23.678 -2.571 -10.974 1.00 92.88 184 ASP A N 1
ATOM 1477 C CA . ASP A 1 184 ? -22.223 -2.701 -11.004 1.00 92.88 184 ASP A CA 1
ATOM 1478 C C . ASP A 1 184 ? -21.622 -2.797 -9.602 1.00 92.88 184 ASP A C 1
ATOM 1480 O O . ASP A 1 184 ? -22.203 -2.375 -8.598 1.00 92.88 184 ASP A O 1
ATOM 1484 N N . TYR A 1 185 ? -20.439 -3.406 -9.521 1.00 94.06 185 TYR A N 1
ATOM 1485 C CA . TYR A 1 185 ? -19.700 -3.470 -8.269 1.00 94.06 185 TYR A CA 1
ATOM 1486 C C . TYR A 1 185 ? -19.028 -2.134 -7.972 1.00 94.06 185 TYR A C 1
ATOM 1488 O O . TYR A 1 185 ? -18.262 -1.616 -8.781 1.00 94.06 185 TYR A O 1
ATOM 1496 N N . LEU A 1 186 ? -19.248 -1.647 -6.759 1.00 95.25 186 LEU A N 1
ATOM 1497 C CA . LEU A 1 186 ? -18.614 -0.457 -6.215 1.00 95.25 186 LEU A CA 1
ATOM 1498 C C . LEU A 1 186 ? -17.635 -0.869 -5.109 1.00 95.25 186 LEU A C 1
ATOM 1500 O O . LEU A 1 186 ? -17.923 -1.774 -4.318 1.00 95.25 186 LEU A O 1
ATOM 1504 N N . ILE A 1 187 ? -16.465 -0.232 -5.066 1.00 95.31 187 ILE A N 1
ATOM 1505 C CA . ILE A 1 187 ? -15.456 -0.468 -4.031 1.00 95.31 187 ILE A CA 1
ATOM 1506 C C . ILE A 1 187 ? -15.417 0.731 -3.080 1.00 95.31 187 ILE A C 1
ATOM 1508 O O . ILE A 1 187 ? -14.931 1.795 -3.468 1.00 95.31 187 ILE A O 1
ATOM 1512 N N . PRO A 1 188 ? -15.880 0.576 -1.825 1.00 96.62 188 PRO A N 1
ATOM 1513 C CA . PRO A 1 188 ? -15.752 1.631 -0.831 1.00 96.62 188 PRO A CA 1
ATOM 1514 C C . PRO A 1 188 ? -14.297 2.069 -0.707 1.00 96.62 188 PRO A C 1
ATOM 1516 O O . PRO A 1 188 ? -13.397 1.224 -0.653 1.00 96.62 188 PRO A O 1
ATOM 1519 N N . LYS A 1 189 ? -14.053 3.376 -0.613 1.00 96.38 189 LYS A N 1
ATOM 1520 C CA . LYS A 1 189 ? -12.695 3.891 -0.408 1.00 96.38 189 LYS A CA 1
ATOM 1521 C C . LYS A 1 189 ? -12.067 3.307 0.856 1.00 96.38 189 LYS A C 1
ATOM 1523 O O . LYS A 1 189 ? -10.929 2.840 0.821 1.00 96.38 189 LYS A O 1
ATOM 1528 N N . TYR A 1 190 ? -12.819 3.289 1.955 1.00 97.94 190 TYR A N 1
ATOM 1529 C CA . TYR A 1 190 ? -12.428 2.619 3.191 1.00 97.94 190 TYR A CA 1
ATOM 1530 C C . TYR A 1 190 ? -13.629 2.257 4.075 1.00 97.94 190 TYR A C 1
ATOM 1532 O O . TYR A 1 190 ? -14.758 2.680 3.851 1.00 97.94 190 TYR A O 1
ATOM 1540 N N . TYR A 1 191 ? -13.353 1.483 5.120 1.00 98.31 191 TYR A N 1
ATOM 1541 C CA . TYR A 1 191 ? -14.240 1.139 6.221 1.00 98.31 191 TYR A CA 1
ATOM 1542 C C . TYR A 1 191 ? -13.741 1.788 7.512 1.00 98.31 191 TYR A C 1
ATOM 1544 O O . TYR A 1 191 ? -12.576 1.606 7.887 1.00 98.31 191 TYR A O 1
ATOM 1552 N N . TYR A 1 192 ? -14.616 2.510 8.208 1.00 98.25 192 TYR A N 1
ATOM 1553 C CA . TYR A 1 192 ? -14.287 3.266 9.418 1.00 98.25 192 TYR A CA 1
ATOM 1554 C C . TYR A 1 192 ? -15.085 2.781 10.635 1.00 98.25 192 TYR A C 1
ATOM 1556 O O . TYR A 1 192 ? -16.126 2.137 10.501 1.00 98.25 192 TYR A O 1
ATOM 1564 N N . VAL A 1 193 ? -14.566 3.072 11.829 1.00 98.25 193 VAL A N 1
ATOM 1565 C CA . VAL A 1 193 ? -15.245 2.812 13.108 1.00 98.25 193 VAL A CA 1
ATOM 1566 C C . VAL A 1 193 ? -16.147 4.011 13.409 1.00 98.25 193 VAL A C 1
ATOM 1568 O O . VAL A 1 193 ? -15.627 5.132 13.463 1.00 98.25 193 VAL A O 1
ATOM 1571 N N . PRO A 1 194 ? -17.468 3.829 13.564 1.00 97.50 194 PRO A N 1
ATOM 1572 C CA . PRO A 1 194 ? -18.370 4.940 13.837 1.00 97.50 194 PRO A CA 1
ATOM 1573 C C . PRO A 1 194 ? -18.223 5.445 15.287 1.00 97.50 194 PRO A C 1
ATOM 1575 O O . PRO A 1 194 ? -17.680 4.724 16.131 1.00 97.50 194 PRO A O 1
ATOM 1578 N N . PRO A 1 195 ? -18.662 6.684 15.593 1.00 97.12 195 PRO A N 1
ATOM 1579 C CA . PRO A 1 195 ? -18.397 7.342 16.877 1.00 97.12 195 PRO A CA 1
ATOM 1580 C C . PRO A 1 195 ? -18.820 6.528 18.107 1.00 97.12 195 PRO A C 1
ATOM 1582 O O . PRO A 1 195 ? -18.090 6.484 19.094 1.00 97.12 195 PRO A O 1
ATOM 1585 N N . GLU A 1 196 ? -19.954 5.837 18.025 1.00 97.31 196 GLU A N 1
ATOM 1586 C CA . GLU A 1 196 ? -20.529 5.004 19.085 1.00 97.31 196 GLU A CA 1
ATOM 1587 C C . GLU A 1 196 ? -19.678 3.779 19.456 1.00 97.31 196 GLU A C 1
ATOM 1589 O O . GLU A 1 196 ? -19.846 3.221 20.539 1.00 97.31 196 GLU A O 1
ATOM 1594 N N . TYR A 1 197 ? -18.749 3.368 18.588 1.00 97.56 197 TYR A N 1
ATOM 1595 C CA . TYR A 1 197 ? -17.926 2.169 18.765 1.00 97.56 197 TYR A CA 1
ATOM 1596 C C . TYR A 1 197 ? -16.451 2.465 19.054 1.00 97.56 197 TYR A C 1
ATOM 1598 O O . TYR A 1 197 ? -15.667 1.535 19.241 1.00 97.56 197 TYR A O 1
ATOM 1606 N N . ILE A 1 198 ? -16.055 3.739 19.146 1.00 97.00 198 ILE A N 1
ATOM 1607 C CA . ILE A 1 198 ? -14.648 4.131 19.318 1.00 97.00 198 ILE A CA 1
ATOM 1608 C C . ILE A 1 198 ? -14.034 3.572 20.602 1.00 97.00 198 ILE A C 1
ATOM 1610 O O . ILE A 1 198 ? -12.933 3.020 20.556 1.00 97.00 198 ILE A O 1
ATOM 1614 N N . ASP A 1 199 ? -14.722 3.701 21.736 1.00 96.62 199 ASP A N 1
ATOM 1615 C CA . ASP A 1 199 ? -14.178 3.255 23.023 1.00 96.62 199 ASP A CA 1
ATOM 1616 C C . ASP A 1 199 ? -14.091 1.725 23.100 1.00 96.62 199 ASP A C 1
ATOM 1618 O O . ASP A 1 199 ? -13.081 1.185 23.556 1.00 96.62 199 ASP A O 1
ATOM 1622 N N . ALA A 1 200 ? -15.100 1.025 22.571 1.00 97.06 200 ALA A N 1
ATOM 1623 C CA . ALA A 1 200 ? -15.122 -0.434 22.496 1.00 97.06 200 ALA A CA 1
ATOM 1624 C C . ALA A 1 200 ? -14.009 -0.981 21.583 1.00 97.06 200 ALA A C 1
ATOM 1626 O O . ALA A 1 200 ? -13.250 -1.852 22.002 1.00 97.06 200 ALA A O 1
ATOM 1627 N N . GLU A 1 201 ? -13.828 -0.416 20.383 1.00 96.94 201 GLU A N 1
ATOM 1628 C CA . GLU A 1 201 ? -12.760 -0.826 19.457 1.00 96.94 201 GLU A CA 1
ATOM 1629 C C . GLU A 1 201 ? -11.360 -0.547 20.028 1.00 96.94 201 GLU A C 1
ATOM 1631 O O . GLU A 1 201 ? -10.415 -1.297 19.780 1.00 96.94 201 GLU A O 1
ATOM 1636 N N . LYS A 1 202 ? -11.191 0.532 20.803 1.00 95.88 202 LYS A N 1
ATOM 1637 C CA . LYS A 1 202 ? -9.912 0.826 21.466 1.00 95.88 202 LYS A CA 1
ATOM 1638 C C . LYS A 1 202 ? -9.595 -0.159 22.586 1.00 95.88 202 LYS A C 1
ATOM 1640 O O . LYS A 1 202 ? -8.423 -0.500 22.748 1.00 95.88 202 LYS A O 1
ATOM 1645 N N . ALA A 1 203 ? -10.606 -0.584 23.343 1.00 96.25 203 ALA A N 1
ATOM 1646 C CA . ALA A 1 203 ? -10.458 -1.559 24.418 1.00 96.25 203 ALA A CA 1
ATOM 1647 C C . ALA A 1 203 ? -10.193 -2.972 23.875 1.00 96.25 203 ALA A C 1
ATOM 1649 O O . ALA A 1 203 ? -9.299 -3.661 24.366 1.00 96.25 203 ALA A O 1
ATOM 1650 N N . GLU A 1 204 ? -10.921 -3.374 22.831 1.00 96.06 204 GLU A N 1
ATOM 1651 C CA . GLU A 1 204 ? -10.799 -4.678 22.183 1.00 96.06 204 GLU A CA 1
ATOM 1652 C C . GLU A 1 204 ? -10.784 -4.511 20.650 1.00 96.06 204 GLU A C 1
ATOM 1654 O O . GLU A 1 204 ? -11.839 -4.458 20.013 1.00 96.06 204 GLU A O 1
ATOM 1659 N N . PRO A 1 205 ? -9.595 -4.397 20.023 1.00 94.31 205 PRO A N 1
ATOM 1660 C CA . PRO A 1 205 ? -9.480 -4.154 18.586 1.00 94.31 205 PRO A CA 1
ATOM 1661 C C . PRO A 1 205 ? -10.123 -5.254 17.737 1.00 94.31 205 PRO A C 1
ATOM 1663 O O . PRO A 1 205 ? -9.781 -6.429 17.869 1.00 94.31 205 PRO A O 1
ATOM 1666 N N . GLY A 1 206 ? -10.997 -4.866 16.804 1.00 91.75 206 GLY A N 1
ATOM 1667 C CA . GLY A 1 206 ? -11.737 -5.789 15.944 1.00 91.75 206 GLY A CA 1
ATOM 1668 C C . GLY A 1 206 ? -13.025 -6.339 16.561 1.00 91.75 206 GLY A C 1
ATOM 1669 O O . GLY A 1 206 ? -13.639 -7.214 15.951 1.00 91.75 206 GLY A O 1
ATOM 1670 N N . SER A 1 207 ? -13.440 -5.841 17.731 1.00 92.62 207 SER A N 1
ATOM 1671 C CA . SER A 1 207 ? -14.708 -6.214 18.376 1.00 92.62 207 SER A CA 1
ATOM 1672 C C . SER A 1 207 ? -15.929 -5.550 17.737 1.00 92.62 207 SER A C 1
ATOM 1674 O O . SER A 1 207 ? -17.046 -6.042 17.895 1.00 92.62 207 SER A O 1
ATOM 1676 N N . THR A 1 208 ? -15.740 -4.444 17.009 1.00 95.12 208 THR A N 1
ATOM 1677 C CA . THR A 1 208 ? -16.851 -3.617 16.524 1.00 95.12 208 THR A CA 1
ATOM 1678 C C . THR A 1 208 ? -17.046 -3.694 15.007 1.00 95.12 208 THR A C 1
ATOM 1680 O O . THR A 1 208 ? -16.088 -3.901 14.248 1.00 95.12 208 THR A O 1
ATOM 1683 N N . PRO A 1 209 ? -18.293 -3.546 14.515 1.00 95.12 209 PRO A N 1
ATOM 1684 C CA . PRO A 1 209 ? -18.543 -3.461 13.085 1.00 95.12 209 PRO A CA 1
ATOM 1685 C C . PRO A 1 209 ? -18.019 -2.136 12.520 1.00 95.12 209 PRO A C 1
ATOM 1687 O O . PRO A 1 209 ? -17.996 -1.105 13.193 1.00 95.12 209 PRO A O 1
ATOM 1690 N N . ARG A 1 210 ? -17.631 -2.157 11.242 1.00 97.12 210 ARG A N 1
ATOM 1691 C CA . ARG A 1 210 ? -17.167 -0.970 10.515 1.00 97.12 210 ARG A CA 1
ATOM 1692 C C . ARG A 1 210 ? -18.143 -0.600 9.412 1.00 97.12 210 ARG A C 1
ATOM 1694 O O . ARG A 1 210 ? -18.711 -1.471 8.756 1.00 97.12 210 ARG A O 1
ATOM 1701 N N . ILE A 1 211 ? -18.295 0.698 9.179 1.00 97.12 211 ILE A N 1
ATOM 1702 C CA . ILE A 1 211 ? -19.193 1.251 8.163 1.00 97.12 211 ILE A CA 1
ATOM 1703 C C . ILE A 1 211 ? -18.375 1.633 6.928 1.00 97.12 211 ILE A C 1
ATOM 1705 O O . ILE A 1 211 ? -17.249 2.116 7.044 1.00 97.12 211 ILE A O 1
ATOM 1709 N N . ALA A 1 212 ? -18.923 1.379 5.739 1.00 97.25 212 ALA A N 1
ATOM 1710 C CA . ALA A 1 212 ? -18.303 1.778 4.479 1.00 97.25 212 ALA A CA 1
ATOM 1711 C C . ALA A 1 212 ? -18.362 3.305 4.302 1.00 97.25 212 ALA A C 1
ATOM 1713 O O . ALA A 1 212 ? -19.377 3.929 4.607 1.00 97.25 212 ALA A O 1
ATOM 1714 N N . SER A 1 213 ? -17.292 3.907 3.784 1.00 95.94 213 SER A N 1
ATOM 1715 C CA . SER A 1 213 ? -17.277 5.317 3.389 1.00 95.94 213 SER A CA 1
ATOM 1716 C C . SER A 1 213 ? -18.313 5.589 2.301 1.00 95.94 213 SER A C 1
ATOM 1718 O O . SER A 1 213 ? -18.498 4.752 1.423 1.00 95.94 213 SER A O 1
ATOM 1720 N N . GLN A 1 214 ? -18.936 6.770 2.299 1.00 92.44 214 GLN A N 1
ATOM 1721 C CA . GLN A 1 214 ? -19.826 7.175 1.199 1.00 92.44 214 GLN A CA 1
ATOM 1722 C C . GLN A 1 214 ? -19.079 7.200 -0.143 1.00 92.44 214 GLN A C 1
ATOM 1724 O O . GLN A 1 214 ? -19.551 6.638 -1.128 1.00 92.44 214 GLN A O 1
ATOM 1729 N N . GLU A 1 215 ? -17.865 7.760 -0.153 1.00 91.62 215 GLU A N 1
ATOM 1730 C CA . GLU A 1 215 ? -16.984 7.756 -1.322 1.00 91.62 215 GLU A CA 1
ATOM 1731 C C . GLU A 1 215 ? -16.671 6.315 -1.759 1.00 91.62 215 GLU A C 1
ATOM 1733 O O . GLU A 1 215 ? -16.190 5.490 -0.966 1.00 91.62 215 GLU A O 1
ATOM 1738 N N . GLY A 1 216 ? -16.971 6.013 -3.022 1.00 88.19 216 GLY A N 1
ATOM 1739 C CA . GLY A 1 216 ? -16.823 4.681 -3.612 1.00 88.19 216 GLY A CA 1
ATOM 1740 C C . GLY A 1 216 ? -17.909 3.665 -3.232 1.00 88.19 216 GLY A C 1
ATOM 1741 O O . GLY A 1 216 ? -17.860 2.545 -3.731 1.00 88.19 216 GLY A O 1
ATOM 1742 N N . SER A 1 217 ? -18.881 4.014 -2.379 1.00 88.38 217 SER A N 1
ATOM 1743 C CA . SER A 1 217 ? -20.033 3.144 -2.062 1.00 88.38 217 SER A CA 1
ATOM 1744 C C . SER A 1 217 ? -21.315 3.513 -2.807 1.00 88.38 217 SER A C 1
ATOM 1746 O O . SER A 1 217 ? -22.226 2.690 -2.861 1.00 88.38 217 SER A O 1
ATOM 1748 N N . ASP A 1 218 ? -21.387 4.722 -3.357 1.00 84.12 218 ASP A N 1
ATOM 1749 C CA . ASP A 1 218 ? -22.533 5.262 -4.088 1.00 84.12 218 ASP A CA 1
ATOM 1750 C C . ASP A 1 218 ? -22.025 5.921 -5.376 1.00 84.12 218 ASP A C 1
ATOM 1752 O O . ASP A 1 218 ? -21.036 6.660 -5.347 1.00 84.12 218 ASP A O 1
ATOM 1756 N N . SER A 1 219 ? -22.674 5.637 -6.506 1.00 80.38 219 SER A N 1
ATOM 1757 C CA . SER A 1 219 ? -22.279 6.170 -7.810 1.00 80.38 219 SER A CA 1
ATOM 1758 C C . SER A 1 219 ? -22.472 7.673 -7.945 1.00 80.38 219 SER A C 1
ATOM 1760 O O . SER A 1 219 ? -21.750 8.307 -8.711 1.00 80.38 219 SER A O 1
ATOM 1762 N N . SER A 1 220 ? -23.367 8.264 -7.152 1.00 79.56 220 SER A N 1
ATOM 1763 C CA . SER A 1 220 ? -23.523 9.719 -7.052 1.00 79.56 220 SER A CA 1
ATOM 1764 C C . SER A 1 220 ? -22.343 10.413 -6.361 1.00 79.56 220 SER A C 1
ATOM 1766 O O . SER A 1 220 ? -22.214 11.631 -6.454 1.00 79.56 220 SER A O 1
ATOM 1768 N N . VAL A 1 221 ? -21.475 9.644 -5.693 1.00 73.56 221 VAL A N 1
ATOM 1769 C CA . VAL A 1 221 ? -20.285 10.120 -4.969 1.00 73.56 221 VAL A CA 1
ATOM 1770 C C . VAL A 1 221 ? -19.005 9.523 -5.581 1.00 73.56 221 VAL A C 1
ATOM 1772 O O . VAL A 1 221 ? -17.973 9.377 -4.918 1.00 73.56 221 VAL A O 1
ATOM 1775 N N . LEU A 1 222 ? -19.067 9.140 -6.861 1.00 67.00 222 LEU A N 1
ATOM 1776 C CA . LEU A 1 222 ? -17.892 8.862 -7.679 1.00 67.00 222 LEU A CA 1
ATOM 1777 C C . LEU A 1 222 ? -17.411 10.197 -8.264 1.00 67.00 222 LEU A C 1
ATOM 1779 O O . LEU A 1 222 ? -17.932 10.633 -9.286 1.00 67.00 222 LEU A O 1
ATOM 1783 N N . TYR A 1 223 ? -16.394 10.775 -7.615 1.00 54.06 223 TYR A N 1
ATOM 1784 C CA . TYR A 1 223 ? -15.696 12.035 -7.940 1.00 54.06 223 TYR A CA 1
ATOM 1785 C C . TYR A 1 223 ? -16.354 13.328 -7.442 1.00 54.06 223 TYR A C 1
ATOM 1787 O O . TYR A 1 223 ? -17.425 13.719 -7.948 1.00 54.06 223 TYR A O 1
#

InterPro domains:
  IPR008734 Phosphorylase kinase alpha/beta subunit [PTHR10749] (1-214)
  IPR008928 Six-hairpin glycosidase superfamily [SSF48208] (12-206)
  IPR011613 GH15-like domain [PF00723] (1-214)

Sequence (223 aa):
MWERGSKYNTGTPEINASSIGMAKSALEAINGCNLFGEKGASWSVIYVDIDAHSRNRSIFETLLPRESSSKNTDSSLLPTISWPSFATHDTLLYANTKDKIIKRLKTPYGFKRFIRDGYGTVLESRGNYRNEETKHFENIECVWPLFCCFLVIDGVFKNLESQTKYYKDLLFTQLLRRDPITGDYLIPKYYYVPPEYIDAEKAEPGSTPRIASQEGSDSSVLY

Secondary structure (DSSP, 8-state):
--S-SSTT--S-----HHHHHHHHHHHHHHTTEETTGGG--GGGEE---HHHHHHHHHHHHHHTT---SS-S-BTTHHHHHSTTT-----HHHHHHHHHHHHHHHEETTEEESBTT--TT-TT---SS--TTGGGGGTTT--EETHHHHHHHHHHHHTT-HHHHHHHHHHIIIII-EE-TTT--EE--S-EE--GGGHHHHHHSTT-S--EEPSTTTSGGG--

Organism: NCBI:txid1979941

pLDDT: mean 94.42, std 5.44, range [54.06, 98.56]